Protein AF-A0A7R9KXP5-F1 (afdb_monomer)

Sequence (327 aa):
ILTTNDDKSAVRVQIYYSPLSTNAINLLRAHRDGQAGGIYAMVNAAATAPTTVKYTLDVDFIPWGTATRTVVQNKFAYQCQNNDAECKGTRLHACIARGRISQYTTFNKYTMVMCTTAGTDWATNPLANLETCATSTNQIEGDGPLLTTCAADASVDGNGYLDETMGATIALNHDMTEPVIVINGMVNTAAVANLKNQVCLAIDAANRPATECAGIVDPTPVKSKVSVQVYYTPLAQKSIDFIALNAEGNARGVYGLIKNQLADNAQVKYDINFEYIPWGRATKTRTTDDKVQYTCVEGDTDCKATRLHAINNSVVYFQDILAGTNI

Foldseek 3Di:
DPPPLVQAAEKEKEKEFQLPPPLQLCLLQCQPPPNLQHCLVVQVCCVPPVPLFRYHYAYAYLHAQPWDWDADPNDIDIGDDQDVLSLLLSLLLLCLRVNPPVPDDSSLSSQQNSQLSPDPCSVPHSLPCNQVSCVVSVHDDPVSVVSNQRSDPPHPNSVVSNVVSVLVVVLLVDDRPPTFMDIQRHTDPVCSVGVQLVSQLSGDPVSRDCVSNPPNDNDPPDQAAAEDEAEDQQPDVVRCQQPDQPPVNQDGHPVNVCVVVVVVCPPHDHFYWYFYQNPPPWDWDQDPVRDIDIDDPVPDVSVVVNVVVSVVGHTDGPVVVVVVDDD

Solvent-accessible surface area (backbone atoms only — not comparable to full-atom values): 18487 Å² total; per-residue (Å²): 137,81,81,72,75,80,78,42,44,72,39,40,38,37,43,35,18,32,71,70,38,67,58,29,42,49,49,46,51,53,24,61,74,74,41,97,62,22,49,49,63,52,37,49,46,38,69,75,38,58,89,82,39,38,39,42,68,47,69,44,65,31,31,42,56,81,48,44,80,45,78,56,94,92,37,84,43,78,49,45,88,84,43,71,27,41,46,36,34,23,17,35,44,13,33,55,59,64,38,84,59,82,82,58,46,63,56,50,35,50,51,45,52,43,46,31,67,65,37,93,49,28,83,70,40,37,65,76,42,36,53,63,32,32,61,73,67,78,50,58,94,71,48,36,64,53,48,52,52,28,25,35,92,85,20,66,65,11,52,52,34,32,52,51,26,41,51,54,54,59,57,63,72,61,86,83,64,60,43,44,36,25,50,54,89,35,82,34,76,67,31,66,81,40,43,33,61,49,52,44,69,65,31,50,80,94,42,43,54,64,79,85,46,56,91,68,72,77,66,76,85,64,60,62,65,45,62,46,79,44,72,28,38,75,75,40,65,69,41,40,57,38,68,41,65,43,99,82,72,53,54,40,42,60,66,24,54,48,55,55,60,46,68,75,35,88,86,55,67,63,49,57,41,51,46,71,40,54,61,40,83,54,45,82,46,71,46,98,83,72,45,80,44,77,48,39,82,76,39,70,66,35,45,52,46,24,54,53,46,62,74,63,54,64,81,57,55,63,72,57,58,76,71,68,62,86,128

Structure (mmCIF, N/CA/C/O backbone):
data_AF-A0A7R9KXP5-F1
#
_entry.id   AF-A0A7R9KXP5-F1
#
loop_
_atom_site.group_PDB
_atom_site.id
_atom_site.type_symbol
_atom_site.label_atom_id
_atom_site.label_alt_id
_atom_site.label_comp_id
_atom_site.label_asym_id
_atom_site.label_entity_id
_atom_site.label_seq_id
_atom_site.pdbx_PDB_ins_code
_atom_site.Cartn_x
_atom_site.Cartn_y
_atom_site.Cartn_z
_atom_site.occupancy
_atom_site.B_iso_or_equiv
_atom_site.auth_seq_id
_atom_site.auth_comp_id
_atom_site.auth_asym_id
_atom_site.auth_atom_id
_atom_site.pdbx_PDB_model_num
ATOM 1 N N . ILE A 1 1 ? 9.463 -0.533 31.542 1.00 33.69 1 ILE A N 1
ATOM 2 C CA . ILE A 1 1 ? 8.128 0.103 31.604 1.00 33.69 1 ILE A CA 1
ATOM 3 C C . ILE A 1 1 ? 7.775 0.470 30.169 1.00 33.69 1 ILE A C 1
ATOM 5 O O . ILE A 1 1 ? 8.219 1.498 29.684 1.00 33.69 1 ILE A O 1
ATOM 9 N N . LEU A 1 2 ? 7.140 -0.457 29.449 1.00 24.81 2 LEU A N 1
ATOM 10 C CA . LEU A 1 2 ? 6.558 -0.188 28.136 1.00 24.81 2 LEU A CA 1
ATOM 11 C C . LEU A 1 2 ? 5.158 0.341 28.430 1.00 24.81 2 LEU A C 1
ATOM 13 O O . LEU A 1 2 ? 4.306 -0.419 28.874 1.00 24.81 2 LEU A O 1
ATOM 17 N N . THR A 1 3 ? 4.949 1.646 28.296 1.00 25.97 3 THR A N 1
ATOM 18 C CA . THR A 1 3 ? 3.599 2.205 28.270 1.00 25.97 3 THR A CA 1
ATOM 19 C C . THR A 1 3 ? 3.006 1.808 26.929 1.00 25.97 3 THR A C 1
ATOM 21 O O . THR A 1 3 ? 3.341 2.396 25.898 1.00 25.97 3 THR A O 1
ATOM 24 N N . THR A 1 4 ? 2.216 0.744 26.916 1.00 36.22 4 THR A N 1
ATOM 25 C CA . THR A 1 4 ? 1.399 0.414 25.763 1.00 36.22 4 THR A CA 1
ATOM 26 C C . THR A 1 4 ? 0.410 1.561 25.574 1.00 36.22 4 THR A C 1
ATOM 28 O O . THR A 1 4 ? -0.366 1.893 26.465 1.00 36.22 4 THR A O 1
ATOM 31 N N . ASN A 1 5 ? 0.463 2.231 24.425 1.00 38.69 5 ASN A N 1
ATOM 32 C CA . ASN A 1 5 ? -0.647 3.068 23.972 1.00 38.69 5 ASN A CA 1
ATOM 33 C C . ASN A 1 5 ? -1.786 2.132 23.510 1.00 38.69 5 ASN A C 1
ATOM 35 O O . ASN A 1 5 ? -2.163 2.163 22.342 1.00 38.69 5 ASN A O 1
ATOM 39 N N . ASP A 1 6 ? -2.271 1.266 24.408 1.00 50.03 6 ASP A N 1
ATOM 40 C CA . ASP A 1 6 ? -3.274 0.215 24.149 1.00 50.03 6 ASP A CA 1
ATOM 41 C C . ASP A 1 6 ? -4.675 0.780 23.853 1.00 50.03 6 ASP A C 1
ATOM 43 O O . ASP A 1 6 ? -5.565 0.040 23.449 1.00 50.03 6 ASP A O 1
ATOM 47 N N . ASP A 1 7 ? -4.877 2.093 23.987 1.00 55.06 7 ASP A N 1
ATOM 48 C CA . ASP A 1 7 ? -6.187 2.727 23.795 1.00 55.06 7 ASP A CA 1
ATOM 49 C C . ASP A 1 7 ? -6.467 3.172 22.349 1.00 55.06 7 ASP A C 1
ATOM 51 O O . ASP A 1 7 ? -7.547 3.701 22.067 1.00 55.06 7 ASP A O 1
ATOM 55 N N . LYS A 1 8 ? -5.510 3.014 21.420 1.00 57.88 8 LYS A N 1
ATOM 56 C CA . LYS A 1 8 ? -5.708 3.438 20.028 1.00 57.88 8 LYS A CA 1
ATOM 57 C C . LYS A 1 8 ? -6.249 2.310 19.166 1.00 57.88 8 LYS A C 1
ATOM 59 O O . LYS A 1 8 ? -5.559 1.320 18.938 1.00 57.88 8 LYS A O 1
ATOM 64 N N . SER A 1 9 ? -7.427 2.517 18.580 1.00 68.94 9 SER A N 1
ATOM 65 C CA . SER A 1 9 ? -7.925 1.636 17.520 1.00 68.94 9 SER A CA 1
ATOM 66 C C . SER A 1 9 ? -7.002 1.764 16.306 1.00 68.94 9 SER A C 1
ATOM 68 O O . SER A 1 9 ? -6.948 2.819 15.668 1.00 68.94 9 SER A O 1
ATOM 70 N N . ALA A 1 10 ? -6.242 0.714 16.006 1.00 82.12 10 ALA A N 1
ATOM 71 C CA . ALA A 1 10 ? -5.385 0.673 14.831 1.00 82.12 10 ALA A CA 1
ATOM 72 C C . ALA A 1 10 ? -6.189 0.180 13.626 1.00 82.12 10 ALA A C 1
ATOM 74 O O . ALA A 1 10 ? -6.652 -0.959 13.610 1.00 82.12 10 ALA A O 1
ATOM 75 N N . VAL A 1 11 ? -6.344 1.032 12.614 1.00 89.19 11 VAL A N 1
ATOM 76 C CA . VAL A 1 11 ? -6.914 0.642 11.323 1.00 89.19 11 VAL A CA 1
ATOM 77 C C . VAL A 1 11 ? -5.782 0.470 10.327 1.00 89.19 11 VAL A C 1
ATOM 79 O O . VAL A 1 11 ? -5.038 1.411 10.048 1.00 89.19 11 VAL A O 1
ATOM 82 N N . ARG A 1 12 ? -5.664 -0.737 9.777 1.00 90.56 12 ARG A N 1
ATOM 83 C CA . ARG A 1 12 ? -4.708 -1.051 8.717 1.00 90.56 12 ARG A CA 1
ATOM 84 C C . ARG A 1 12 ? -5.427 -1.071 7.379 1.00 90.56 12 ARG A C 1
ATOM 86 O O . ARG A 1 12 ? -6.393 -1.809 7.211 1.00 90.56 12 ARG A O 1
ATOM 93 N N . VAL A 1 13 ? -4.940 -0.287 6.430 1.00 92.38 13 VAL A N 1
ATOM 94 C CA . VAL A 1 13 ? -5.449 -0.208 5.061 1.00 92.38 13 VAL A CA 1
ATOM 95 C C . VAL A 1 13 ? -4.340 -0.649 4.125 1.00 92.38 13 VAL A C 1
ATOM 97 O O . VAL A 1 13 ? -3.274 -0.047 4.123 1.00 92.38 13 VAL A O 1
ATOM 100 N N . GLN A 1 14 ? -4.577 -1.672 3.314 1.00 93.94 14 GLN A N 1
ATOM 101 C CA . GLN A 1 14 ? -3.657 -2.078 2.256 1.00 93.94 14 GLN A CA 1
ATOM 102 C C . GLN A 1 14 ? -4.321 -1.823 0.906 1.00 93.94 14 GLN A C 1
ATOM 104 O O . GLN A 1 14 ? -5.482 -2.178 0.698 1.00 93.94 14 GLN A O 1
ATOM 109 N N . ILE A 1 15 ? -3.593 -1.180 0.001 1.00 94.62 15 ILE A N 1
ATOM 110 C CA . ILE A 1 15 ? -4.078 -0.799 -1.324 1.00 94.62 15 ILE A CA 1
ATOM 111 C C . ILE A 1 15 ? -3.253 -1.573 -2.342 1.00 94.62 15 ILE A C 1
ATOM 113 O O . ILE A 1 15 ? -2.069 -1.289 -2.517 1.00 94.62 15 ILE A O 1
ATOM 117 N N . TYR A 1 16 ? -3.876 -2.540 -3.005 1.00 95.38 16 TYR A N 1
ATOM 118 C CA . TYR A 1 16 ? -3.279 -3.338 -4.070 1.00 95.38 16 TYR A CA 1
ATOM 119 C C . TYR A 1 16 ? -3.676 -2.747 -5.419 1.00 95.38 16 TYR A C 1
ATOM 121 O O . TYR A 1 16 ? -4.865 -2.592 -5.705 1.00 95.38 16 TYR A O 1
ATOM 129 N N . TYR A 1 17 ? -2.697 -2.377 -6.241 1.00 94.69 17 TYR A N 1
ATOM 130 C CA . TYR A 1 17 ? -2.961 -1.643 -7.478 1.00 94.69 17 TYR A CA 1
ATOM 131 C C . TYR A 1 17 ? -1.819 -1.755 -8.487 1.00 94.69 17 TYR A C 1
ATOM 133 O O . TYR A 1 17 ? -0.662 -1.952 -8.111 1.00 94.69 17 TYR A O 1
ATOM 141 N N . SER A 1 18 ? -2.139 -1.556 -9.766 1.00 91.94 18 SER A N 1
ATOM 142 C CA . SER A 1 18 ? -1.197 -1.061 -10.761 1.00 91.94 18 SER A CA 1
ATOM 143 C C . SER A 1 18 ? -1.206 0.469 -10.756 1.00 91.94 18 SER A C 1
ATOM 145 O O . SER A 1 18 ? -2.277 1.090 -10.786 1.00 91.94 18 SER A O 1
ATOM 147 N N . PRO A 1 19 ? -0.037 1.116 -10.794 1.00 88.94 19 PRO A N 1
ATOM 148 C CA . PRO A 1 19 ? 0.032 2.565 -10.827 1.00 88.94 19 PRO A CA 1
ATOM 149 C C . PRO A 1 19 ? -0.509 3.230 -12.100 1.00 88.94 19 PRO A C 1
ATOM 151 O O . PRO A 1 19 ? -0.737 4.438 -12.066 1.00 88.94 19 PRO A O 1
ATOM 15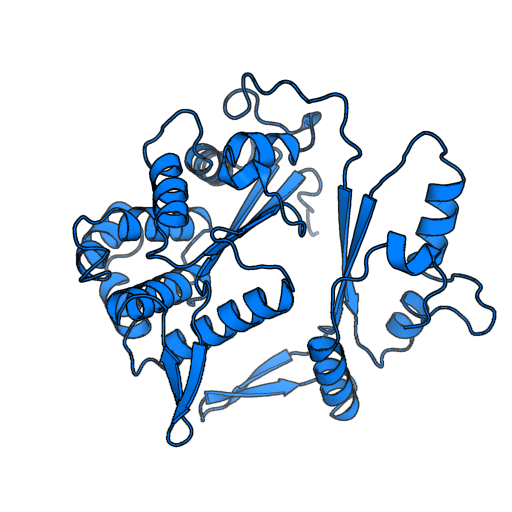4 N N . LEU A 1 20 ? -0.714 2.496 -13.205 1.00 89.56 20 LEU A N 1
ATOM 155 C CA . LEU A 1 20 ? -1.375 3.022 -14.416 1.00 89.56 20 LEU A CA 1
ATOM 156 C C . LEU A 1 20 ? -2.840 2.595 -14.561 1.00 89.56 20 LEU A C 1
ATOM 158 O O . LEU A 1 20 ? -3.507 3.026 -15.502 1.00 89.56 20 LEU A O 1
ATOM 162 N N . SER A 1 21 ? -3.378 1.810 -13.624 1.00 89.56 21 SER A N 1
ATOM 163 C CA . SER A 1 21 ? -4.808 1.502 -13.613 1.00 89.56 21 SER A CA 1
ATOM 164 C C . SER A 1 21 ? -5.618 2.787 -13.448 1.00 89.56 21 SER A C 1
ATOM 166 O O . SER A 1 21 ? -5.436 3.538 -12.488 1.00 89.56 21 SER A O 1
ATOM 168 N N . THR A 1 22 ? -6.546 3.043 -14.375 1.00 89.25 22 THR A N 1
ATOM 169 C CA . THR A 1 22 ? -7.408 4.233 -14.334 1.00 89.25 22 THR A CA 1
ATOM 170 C C . THR A 1 22 ? -8.189 4.313 -13.023 1.00 89.25 22 THR A C 1
ATOM 172 O O . THR A 1 22 ? -8.264 5.380 -12.417 1.00 89.25 22 THR A O 1
ATOM 175 N N . ASN A 1 23 ? -8.713 3.184 -12.540 1.00 89.31 23 ASN A N 1
ATOM 176 C CA . ASN A 1 23 ? -9.450 3.130 -11.279 1.00 89.31 23 ASN A CA 1
ATOM 177 C C . ASN A 1 23 ? -8.542 3.433 -10.083 1.00 89.31 23 ASN A C 1
ATOM 179 O O . ASN A 1 23 ? -8.935 4.189 -9.196 1.00 89.31 23 ASN A O 1
ATOM 183 N N . ALA A 1 24 ? -7.319 2.893 -10.075 1.00 89.25 24 ALA A N 1
ATOM 184 C CA . ALA A 1 24 ? -6.359 3.162 -9.012 1.00 89.25 24 ALA A CA 1
ATOM 185 C C . ALA A 1 24 ? -5.939 4.635 -9.005 1.00 89.25 24 ALA A C 1
ATOM 187 O O . ALA A 1 24 ? -5.994 5.282 -7.966 1.00 89.25 24 ALA A O 1
ATOM 188 N N . ILE A 1 25 ? -5.604 5.202 -10.166 1.00 86.88 25 ILE A N 1
ATOM 189 C CA . ILE A 1 25 ? -5.268 6.624 -10.300 1.00 86.88 25 ILE A CA 1
ATOM 190 C C . ILE A 1 25 ? -6.422 7.502 -9.809 1.00 86.88 25 ILE A C 1
ATOM 192 O O . ILE A 1 25 ? -6.186 8.449 -9.061 1.00 86.88 25 ILE A O 1
ATOM 196 N N . ASN A 1 26 ? -7.660 7.194 -10.202 1.00 85.94 26 ASN A N 1
ATOM 197 C CA . ASN A 1 26 ? -8.830 7.956 -9.774 1.00 85.94 26 ASN A CA 1
ATOM 198 C C . ASN A 1 26 ? -9.019 7.893 -8.255 1.00 85.94 26 ASN A C 1
ATOM 200 O O . ASN A 1 26 ? -9.254 8.934 -7.644 1.00 85.94 26 ASN A O 1
ATOM 204 N N . LEU A 1 27 ? -8.847 6.717 -7.641 1.00 86.75 27 LEU A N 1
ATOM 205 C CA . LEU A 1 27 ? -8.880 6.557 -6.186 1.00 86.75 27 LEU A CA 1
ATOM 206 C C . LEU A 1 27 ? -7.797 7.418 -5.511 1.00 86.75 27 LEU A C 1
ATOM 208 O O . LEU A 1 27 ? -8.101 8.239 -4.648 1.00 86.75 27 LEU A O 1
ATOM 212 N N . LEU A 1 28 ? -6.537 7.276 -5.931 1.00 85.19 28 LEU A N 1
ATOM 213 C CA . LEU A 1 28 ? -5.399 7.994 -5.346 1.00 85.19 28 LEU A CA 1
ATOM 214 C C . LEU A 1 28 ? -5.562 9.522 -5.501 1.00 85.19 28 LEU A C 1
ATOM 216 O O . LEU A 1 28 ? -5.410 10.271 -4.535 1.00 85.19 28 LEU A O 1
ATOM 220 N N . ARG A 1 29 ? -5.973 9.999 -6.684 1.00 82.19 29 ARG A N 1
ATOM 221 C CA . ARG A 1 29 ? -6.207 11.431 -6.953 1.00 82.19 29 ARG A CA 1
ATOM 222 C C . ARG A 1 29 ? -7.384 11.995 -6.166 1.00 82.19 29 ARG A C 1
ATOM 224 O O . ARG A 1 29 ? -7.237 13.054 -5.559 1.00 82.19 29 ARG A O 1
ATOM 231 N N . ALA A 1 30 ? -8.510 11.279 -6.106 1.00 76.94 30 ALA A N 1
ATOM 232 C CA . ALA A 1 30 ? -9.672 11.690 -5.316 1.00 76.94 30 ALA A CA 1
ATOM 233 C C . ALA A 1 30 ? -9.322 11.878 -3.832 1.00 76.94 30 ALA A C 1
ATOM 235 O O . ALA A 1 30 ? -9.930 12.699 -3.146 1.00 76.94 30 ALA A O 1
ATOM 236 N N . HIS A 1 31 ? -8.311 11.158 -3.336 1.00 73.56 31 HIS A N 1
ATOM 237 C CA . HIS A 1 31 ? -7.850 11.299 -1.964 1.00 73.56 31 HIS A CA 1
ATOM 238 C C . HIS A 1 31 ? -6.793 12.384 -1.735 1.00 73.56 31 HIS A C 1
ATOM 240 O O . HIS A 1 31 ? -6.612 12.772 -0.583 1.00 73.56 31 HIS A O 1
ATOM 246 N N . ARG A 1 32 ? -6.119 12.888 -2.775 1.00 71.38 32 ARG A N 1
ATOM 247 C CA . ARG A 1 32 ? -5.098 13.941 -2.659 1.00 71.38 32 ARG A CA 1
ATOM 248 C C . ARG A 1 32 ? -5.703 15.333 -2.472 1.00 71.38 32 ARG A C 1
ATOM 250 O O . ARG A 1 32 ? -5.235 16.092 -1.631 1.00 71.38 32 ARG A O 1
ATOM 257 N N . ASP A 1 33 ? -6.735 15.675 -3.240 1.00 56.22 33 ASP A N 1
ATOM 258 C CA . ASP A 1 33 ? -7.131 17.075 -3.485 1.00 56.22 33 ASP A CA 1
ATOM 259 C C . ASP A 1 33 ? -7.927 17.742 -2.344 1.00 56.22 33 ASP A C 1
ATOM 261 O O . ASP A 1 33 ? -8.697 18.670 -2.578 1.00 56.22 33 ASP A O 1
ATOM 265 N N . GLY A 1 34 ? -7.807 17.261 -1.102 1.00 52.66 34 GLY A N 1
ATOM 266 C CA . GLY A 1 34 ? -8.573 17.796 0.032 1.00 52.66 34 GLY A CA 1
ATOM 267 C C . GLY A 1 34 ? -10.095 17.691 -0.147 1.00 52.66 34 GLY A C 1
ATOM 268 O O . GLY A 1 34 ? -10.850 18.246 0.649 1.00 52.66 34 GLY A O 1
ATOM 269 N N . GLN A 1 35 ? -10.551 16.970 -1.177 1.00 54.91 35 GLN A N 1
ATOM 270 C CA . GLN A 1 35 ? -11.950 16.654 -1.410 1.00 54.91 35 GLN A CA 1
ATOM 271 C C . GLN A 1 35 ? -12.479 15.954 -0.155 1.00 54.91 35 GLN A C 1
ATOM 273 O O . GLN A 1 35 ? -11.830 15.053 0.391 1.00 54.91 35 GLN A O 1
ATOM 278 N N . ALA A 1 36 ? -13.639 16.400 0.330 1.00 46.50 36 ALA A N 1
ATOM 279 C CA . ALA A 1 36 ? -14.312 15.868 1.509 1.00 46.50 36 ALA A CA 1
ATOM 280 C C . ALA A 1 36 ? -14.667 14.383 1.283 1.00 46.50 36 ALA A C 1
ATOM 282 O O . ALA A 1 36 ? -15.754 14.045 0.838 1.00 46.50 36 ALA A O 1
ATOM 283 N N . GLY A 1 37 ? -13.707 13.489 1.527 1.00 52.78 37 GLY A N 1
ATOM 284 C CA . GLY A 1 37 ? -13.735 12.112 1.011 1.00 52.78 37 GLY A CA 1
ATOM 285 C C . GLY A 1 37 ? -12.358 11.434 0.960 1.00 52.78 37 GLY A C 1
ATOM 286 O O . GLY A 1 37 ? -12.275 10.212 0.882 1.00 52.78 37 GLY A O 1
ATOM 287 N N . GLY A 1 38 ? -11.270 12.208 1.043 1.00 68.12 38 GLY A N 1
ATOM 288 C CA . GLY A 1 38 ? -9.892 11.723 1.137 1.00 68.12 38 GLY A CA 1
ATOM 289 C C . GLY A 1 38 ? -9.533 11.029 2.451 1.00 68.12 38 GLY A C 1
ATOM 290 O O . GLY A 1 38 ? -9.813 11.586 3.510 1.00 68.12 38 GLY A O 1
ATOM 291 N N . ILE A 1 39 ? -8.816 9.893 2.413 1.00 76.50 39 ILE A N 1
ATOM 292 C CA . ILE A 1 39 ? -8.115 9.409 3.622 1.00 76.50 39 ILE A CA 1
ATOM 293 C C . ILE A 1 39 ? -6.857 10.223 3.937 1.00 76.50 39 ILE A C 1
ATOM 295 O O . ILE A 1 39 ? -6.380 10.161 5.062 1.00 76.50 39 ILE A O 1
ATOM 299 N N . TYR A 1 40 ? -6.356 11.048 3.005 1.00 81.56 40 TYR A N 1
ATOM 300 C CA . TYR A 1 40 ? -5.205 11.929 3.243 1.00 81.56 40 TYR A CA 1
ATOM 301 C C . TYR A 1 40 ? -5.392 12.817 4.476 1.00 81.56 40 TYR A C 1
ATOM 303 O O . TYR A 1 40 ? -4.495 12.911 5.307 1.00 81.56 40 TYR A O 1
ATOM 311 N N . ALA A 1 41 ? -6.577 13.417 4.637 1.00 75.69 41 ALA A N 1
ATOM 312 C CA . ALA A 1 41 ? -6.892 14.231 5.808 1.00 75.69 41 ALA A CA 1
ATOM 313 C C . ALA A 1 41 ? -6.820 13.412 7.108 1.00 75.69 41 ALA A C 1
ATOM 315 O O . ALA A 1 41 ? -6.304 13.904 8.105 1.00 75.69 41 ALA A O 1
ATOM 316 N N . MET A 1 42 ? -7.256 12.147 7.079 1.00 78.31 42 MET A N 1
ATOM 317 C CA . MET A 1 42 ? -7.179 11.237 8.228 1.00 78.31 42 MET A CA 1
ATOM 318 C C . MET A 1 42 ? -5.735 10.828 8.532 1.00 78.31 42 MET A C 1
ATOM 320 O O . MET A 1 42 ? -5.328 10.847 9.689 1.00 78.31 42 MET A O 1
ATOM 324 N N . VAL A 1 43 ? -4.939 10.506 7.506 1.00 83.00 43 VAL A N 1
ATOM 325 C CA . VAL A 1 43 ? -3.509 10.192 7.664 1.00 83.00 43 VAL A CA 1
ATOM 326 C C . VAL A 1 43 ? -2.767 11.406 8.236 1.00 83.00 43 VAL A C 1
ATOM 328 O O . VAL A 1 43 ? -1.991 11.262 9.178 1.00 83.00 43 VAL A O 1
ATOM 331 N N . ASN A 1 44 ? -3.048 12.610 7.730 1.00 81.25 44 ASN A N 1
ATOM 332 C CA . ASN A 1 44 ? -2.459 13.852 8.228 1.00 81.25 44 ASN A CA 1
ATOM 333 C C . ASN A 1 44 ? -2.877 14.153 9.677 1.00 81.25 44 ASN A C 1
ATOM 335 O O . ASN A 1 44 ? -2.033 14.497 10.502 1.00 81.25 44 ASN A O 1
ATOM 339 N N . ALA A 1 45 ? -4.161 13.999 10.014 1.00 76.62 45 ALA A N 1
ATOM 340 C CA . ALA A 1 45 ? -4.663 14.203 11.372 1.00 76.62 45 ALA A CA 1
ATOM 341 C C . ALA A 1 45 ? -4.027 13.211 12.360 1.00 76.62 45 ALA A C 1
ATOM 343 O O . ALA A 1 45 ? -3.545 13.614 13.420 1.00 76.62 45 ALA A O 1
ATOM 344 N N . ALA A 1 46 ? -3.938 11.931 11.981 1.00 78.69 46 ALA A N 1
ATOM 345 C CA . ALA A 1 46 ? -3.281 10.900 12.781 1.00 78.69 46 ALA A CA 1
ATOM 346 C C . ALA A 1 46 ? -1.779 11.179 12.982 1.00 78.69 46 ALA A C 1
ATOM 348 O O . ALA A 1 46 ? -1.243 10.887 14.052 1.00 78.69 46 ALA A O 1
ATOM 349 N N . ALA A 1 47 ? -1.110 11.767 11.984 1.00 79.12 47 ALA A N 1
ATOM 350 C CA . ALA A 1 47 ? 0.304 12.126 12.059 1.00 79.12 47 ALA A CA 1
ATOM 351 C C . ALA A 1 47 ? 0.574 13.403 12.879 1.00 79.12 47 ALA A C 1
ATOM 353 O O . ALA A 1 47 ? 1.560 13.460 13.611 1.00 79.12 47 ALA A O 1
ATOM 354 N N . THR A 1 48 ? -0.281 14.424 12.773 1.00 78.50 48 THR A N 1
ATOM 355 C CA . THR A 1 48 ? -0.030 15.762 13.345 1.00 78.50 48 THR A CA 1
ATOM 356 C C . THR A 1 48 ? -0.608 15.959 14.746 1.00 78.50 48 THR A C 1
ATOM 358 O O . THR A 1 48 ? -0.101 16.795 15.494 1.00 78.50 48 THR A O 1
ATOM 361 N N . ALA A 1 49 ? -1.616 15.177 15.145 1.00 71.94 49 ALA A N 1
ATOM 362 C CA . ALA A 1 49 ? -2.267 15.292 16.451 1.00 71.94 49 ALA A CA 1
ATOM 363 C C . ALA A 1 49 ? -2.365 13.946 17.213 1.00 71.94 49 ALA A C 1
ATOM 365 O O . ALA A 1 49 ? -3.437 13.561 17.684 1.00 71.94 49 ALA A O 1
ATOM 366 N N . PRO A 1 50 ? -1.256 13.201 17.393 1.00 63.84 50 PRO A N 1
ATOM 367 C CA . PRO A 1 50 ? -1.299 11.832 17.905 1.00 63.84 50 PRO A CA 1
ATOM 368 C C . PRO A 1 50 ? -1.774 11.715 19.362 1.00 63.84 50 PRO A C 1
ATOM 370 O O . PRO A 1 50 ? -2.118 10.618 19.784 1.00 63.84 50 PRO A O 1
ATOM 373 N N . THR A 1 51 ? -1.780 12.781 20.160 1.00 68.69 51 THR A N 1
ATOM 374 C CA . THR A 1 51 ? -2.229 12.732 21.565 1.00 68.69 51 THR A CA 1
ATOM 375 C C . THR A 1 51 ? -3.730 12.962 21.731 1.00 68.69 51 THR A C 1
ATOM 377 O O . THR A 1 51 ? -4.304 12.525 22.724 1.00 68.69 51 THR A O 1
ATOM 380 N N . THR A 1 52 ? -4.379 13.621 20.770 1.00 66.94 52 THR A N 1
ATOM 381 C CA . THR A 1 52 ? -5.831 13.862 20.770 1.00 66.94 52 THR A CA 1
ATOM 382 C C . THR A 1 52 ? -6.573 12.846 19.909 1.00 66.94 52 THR A C 1
ATOM 384 O O . THR A 1 52 ? -7.747 12.564 20.147 1.00 66.94 52 THR A O 1
ATOM 387 N N . VAL A 1 53 ? -5.876 12.257 18.937 1.00 65.25 53 VAL A N 1
ATOM 388 C CA . VAL A 1 53 ? -6.405 11.231 18.050 1.00 65.25 53 VAL A CA 1
ATOM 389 C C . VAL A 1 53 ? -6.256 9.844 18.684 1.00 65.25 53 VAL A C 1
ATOM 391 O O . VAL A 1 53 ? -5.150 9.327 18.862 1.00 65.25 53 VAL A O 1
ATOM 394 N N . LYS A 1 54 ? -7.398 9.220 18.997 1.00 78.00 54 LYS A N 1
ATOM 395 C CA . LYS A 1 54 ? -7.492 7.879 19.601 1.00 78.00 54 LYS A CA 1
ATOM 396 C C . LYS A 1 54 ? -7.496 6.733 18.582 1.00 78.00 54 LYS A C 1
ATOM 398 O O . LYS A 1 54 ? -7.909 5.623 18.893 1.00 78.00 54 LYS A O 1
ATOM 403 N N . TYR A 1 55 ? -7.045 6.989 17.360 1.00 80.44 55 TYR A N 1
ATOM 404 C CA . TYR A 1 55 ? -6.841 5.953 16.353 1.00 80.44 55 TYR A CA 1
ATOM 405 C C . TYR A 1 55 ? -5.439 6.065 15.759 1.00 80.44 55 TYR A C 1
ATOM 407 O O . TYR A 1 55 ? -4.789 7.112 15.821 1.00 80.44 55 TYR A O 1
ATOM 415 N N . THR A 1 56 ? -4.956 4.972 15.187 1.00 81.56 56 THR A N 1
ATOM 416 C CA . THR A 1 56 ? -3.832 5.000 14.252 1.00 81.56 56 THR A CA 1
ATOM 417 C C . THR A 1 56 ? -4.328 4.514 12.904 1.00 81.56 56 THR A C 1
ATOM 419 O O . THR A 1 56 ? -5.188 3.640 12.821 1.00 81.56 56 THR A O 1
ATOM 422 N N . LEU A 1 57 ? -3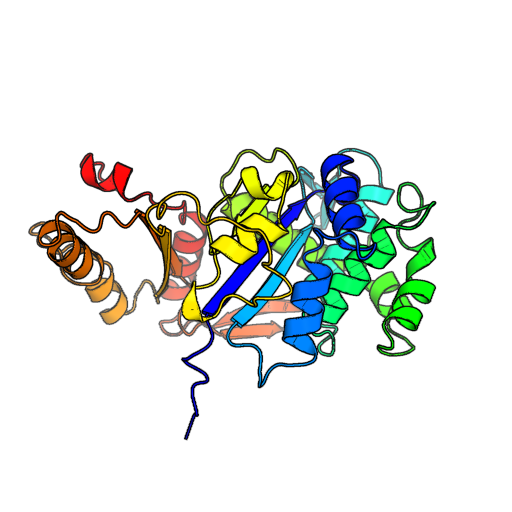.821 5.127 11.841 1.00 86.19 57 LEU A N 1
ATOM 423 C CA . LEU A 1 57 ? -4.119 4.723 10.478 1.00 86.19 57 LEU A CA 1
ATOM 424 C C . LEU A 1 57 ? -2.805 4.325 9.819 1.00 86.19 57 LEU A C 1
ATOM 426 O O . LEU A 1 57 ? -1.943 5.174 9.589 1.00 86.19 57 LEU A O 1
ATOM 430 N N . ASP A 1 58 ? -2.657 3.034 9.555 1.00 87.62 58 ASP A N 1
ATOM 431 C CA . ASP A 1 58 ? -1.521 2.485 8.829 1.00 87.62 58 ASP A CA 1
ATOM 432 C C . ASP A 1 58 ? -1.946 2.201 7.390 1.00 87.62 58 ASP A C 1
ATOM 434 O O . ASP A 1 58 ? -2.824 1.371 7.155 1.00 87.62 58 ASP A O 1
ATOM 438 N N . VAL A 1 59 ? -1.365 2.926 6.434 1.00 89.44 59 VAL A N 1
ATOM 439 C CA . VAL A 1 59 ? -1.668 2.770 5.009 1.00 89.44 59 VAL A CA 1
ATOM 440 C C . VAL A 1 59 ? -0.475 2.137 4.319 1.00 89.44 59 VAL A C 1
ATOM 442 O O . VAL A 1 59 ? 0.613 2.711 4.273 1.00 89.44 59 VAL A O 1
ATOM 445 N N . ASP A 1 60 ? -0.714 0.970 3.743 1.00 91.56 60 ASP A N 1
ATOM 446 C CA . ASP A 1 60 ? 0.275 0.169 3.055 1.00 91.56 60 ASP A CA 1
ATOM 447 C C . ASP A 1 60 ? -0.040 0.101 1.557 1.00 91.56 60 ASP A C 1
ATOM 449 O O . ASP A 1 60 ? -1.127 -0.304 1.141 1.00 91.56 60 ASP A O 1
ATOM 453 N N . PHE A 1 61 ? 0.917 0.500 0.727 1.00 93.62 61 PHE A N 1
ATOM 454 C CA . PHE A 1 61 ? 0.783 0.448 -0.724 1.00 93.62 61 PHE A CA 1
ATOM 455 C C . PHE A 1 61 ? 1.433 -0.827 -1.246 1.00 93.62 61 PHE A C 1
ATOM 457 O O . PHE A 1 61 ? 2.624 -1.053 -1.027 1.00 93.62 61 PHE A O 1
ATOM 464 N N . ILE A 1 62 ? 0.662 -1.622 -1.986 1.00 95.00 62 ILE A N 1
ATOM 465 C CA . ILE A 1 62 ? 1.105 -2.854 -2.640 1.00 95.00 62 ILE A CA 1
ATOM 466 C C . ILE A 1 62 ? 1.049 -2.658 -4.167 1.00 95.00 62 ILE A C 1
ATOM 468 O O . ILE A 1 62 ? 0.115 -3.121 -4.827 1.00 95.00 62 ILE A O 1
ATOM 472 N N . PRO A 1 63 ? 2.015 -1.920 -4.747 1.00 94.19 63 PRO A N 1
ATOM 473 C CA . PRO A 1 63 ? 2.100 -1.732 -6.186 1.00 94.19 63 PRO A CA 1
ATOM 474 C C . PRO A 1 63 ? 2.606 -3.021 -6.836 1.00 94.19 63 PRO A C 1
ATOM 476 O O . PRO A 1 63 ? 3.741 -3.451 -6.619 1.00 94.19 63 PRO A O 1
ATOM 479 N N . TRP A 1 64 ? 1.747 -3.649 -7.622 1.00 91.62 64 TRP A N 1
ATOM 480 C CA . TRP A 1 64 ? 2.078 -4.815 -8.443 1.00 91.62 64 TRP A CA 1
ATOM 481 C C . TRP A 1 64 ? 1.030 -4.963 -9.536 1.00 91.62 64 TRP A C 1
ATOM 483 O O . TRP A 1 64 ? 1.346 -5.045 -10.722 1.00 91.62 64 TRP A O 1
ATOM 493 N N . GLY A 1 65 ? -0.231 -4.950 -9.104 1.00 83.69 65 GLY A N 1
ATOM 494 C CA . GLY A 1 65 ? -1.372 -5.139 -9.970 1.00 83.69 65 GLY A CA 1
ATOM 495 C C . GLY A 1 65 ? -1.421 -6.553 -10.539 1.00 83.69 65 GLY A C 1
ATOM 496 O O . GLY A 1 65 ? -1.450 -7.532 -9.795 1.00 83.69 65 GLY A O 1
ATOM 497 N N . THR A 1 66 ? -1.400 -6.662 -11.860 1.00 82.94 66 THR A N 1
ATOM 498 C CA . THR A 1 66 ? -1.426 -7.935 -12.594 1.00 82.94 66 THR A CA 1
ATOM 499 C C . THR A 1 66 ? -0.147 -8.167 -13.400 1.00 82.94 66 THR A C 1
ATOM 501 O O . THR A 1 66 ? -0.149 -8.945 -14.352 1.00 82.94 66 THR A O 1
ATOM 504 N N . ALA A 1 67 ? 0.960 -7.501 -13.048 1.00 84.81 67 ALA A N 1
ATOM 505 C CA . ALA A 1 67 ? 2.247 -7.724 -13.699 1.00 84.81 67 ALA A CA 1
ATOM 506 C C . ALA A 1 67 ? 2.653 -9.210 -13.664 1.00 84.81 67 ALA A C 1
ATOM 508 O O . ALA A 1 67 ? 2.292 -9.969 -12.761 1.00 84.81 67 ALA A O 1
ATOM 509 N N . THR A 1 68 ? 3.419 -9.632 -14.665 1.00 84.75 68 THR A N 1
ATOM 510 C CA . THR A 1 68 ? 3.957 -10.990 -14.757 1.00 84.75 68 THR A CA 1
ATOM 511 C C . THR A 1 68 ? 5.461 -10.973 -14.531 1.00 84.75 68 THR A C 1
ATOM 513 O O . THR A 1 68 ? 6.165 -10.046 -14.938 1.00 84.75 68 THR A O 1
ATOM 516 N N . ARG A 1 69 ? 5.969 -12.010 -13.863 1.00 85.56 69 ARG A N 1
ATOM 517 C CA . ARG A 1 69 ? 7.401 -12.202 -13.629 1.00 85.56 69 ARG A CA 1
ATOM 518 C C . ARG A 1 69 ? 7.900 -13.379 -14.447 1.00 85.56 69 ARG A C 1
ATOM 520 O O . ARG A 1 69 ? 7.391 -14.490 -14.316 1.00 85.56 69 ARG A O 1
ATOM 527 N N . THR A 1 70 ? 8.944 -13.151 -15.227 1.00 85.25 70 THR A N 1
ATOM 528 C CA . THR A 1 70 ? 9.669 -14.188 -15.966 1.00 85.25 70 THR A CA 1
ATOM 529 C C . THR A 1 70 ? 11.124 -14.244 -15.507 1.00 85.25 70 THR A C 1
ATOM 531 O O . THR A 1 70 ? 11.630 -13.311 -14.882 1.00 85.25 70 THR A O 1
ATOM 534 N N . VAL A 1 71 ? 11.803 -15.362 -15.771 1.00 81.25 71 VAL A N 1
ATOM 535 C CA . VAL A 1 71 ? 13.237 -15.516 -15.491 1.00 81.25 71 VAL A CA 1
ATOM 536 C C . VAL A 1 71 ? 13.980 -15.544 -16.819 1.00 81.25 71 VAL A C 1
ATOM 538 O O . VAL A 1 71 ? 13.807 -16.470 -17.608 1.00 81.25 71 VAL A O 1
ATOM 541 N N . VAL A 1 72 ? 14.827 -14.544 -17.056 1.00 79.81 72 VAL A N 1
ATOM 542 C CA . VAL A 1 72 ? 15.660 -14.427 -18.258 1.00 79.81 72 VAL A CA 1
ATOM 543 C C . VAL A 1 72 ? 17.118 -14.385 -17.817 1.00 79.81 72 VAL A C 1
ATOM 545 O O . VAL A 1 72 ? 17.518 -13.497 -17.071 1.00 79.81 72 VAL A O 1
ATOM 548 N N . GLN A 1 73 ? 17.923 -15.363 -18.247 1.00 80.38 73 GLN A N 1
ATOM 549 C CA . GLN A 1 73 ? 19.358 -15.441 -17.918 1.00 80.38 73 GLN A CA 1
ATOM 550 C C . GLN A 1 73 ? 19.654 -15.321 -16.405 1.00 80.38 73 GLN A C 1
ATOM 552 O O . GLN A 1 73 ? 20.548 -14.587 -15.989 1.00 80.38 73 GLN A O 1
ATOM 557 N N . ASN A 1 74 ? 18.889 -16.040 -15.574 1.00 79.00 74 ASN A N 1
ATOM 558 C CA . ASN A 1 74 ? 18.973 -16.010 -14.104 1.00 79.00 74 ASN A CA 1
ATOM 559 C C . ASN A 1 74 ? 18.664 -14.646 -13.455 1.00 79.00 74 ASN A C 1
ATOM 561 O O . ASN A 1 74 ? 19.002 -14.432 -12.292 1.00 79.00 74 ASN A O 1
ATOM 565 N N . LYS A 1 75 ? 18.010 -13.732 -14.177 1.00 73.06 75 LYS A N 1
ATOM 566 C CA . LYS A 1 75 ? 17.481 -12.474 -13.640 1.00 73.06 75 LYS A CA 1
ATOM 567 C C . LYS A 1 75 ? 15.963 -12.451 -13.767 1.00 73.06 75 LYS A C 1
ATOM 569 O O . LYS A 1 75 ? 15.414 -13.003 -14.721 1.00 73.06 75 LYS A O 1
ATOM 574 N N . PHE A 1 76 ? 15.290 -11.815 -12.813 1.00 78.56 76 PHE A N 1
ATOM 575 C CA . PHE A 1 76 ? 13.863 -11.547 -12.943 1.00 78.56 76 PHE A CA 1
ATOM 576 C C . PHE A 1 76 ? 13.645 -10.432 -13.962 1.00 78.56 76 PHE A C 1
ATOM 578 O O . PHE A 1 76 ? 14.287 -9.385 -13.899 1.00 78.56 76 PHE A O 1
ATOM 585 N N . ALA A 1 77 ? 12.750 -10.688 -14.906 1.00 79.81 77 ALA A N 1
ATOM 586 C CA . ALA A 1 77 ? 12.225 -9.706 -15.832 1.00 79.81 77 ALA A CA 1
ATOM 587 C C . ALA A 1 77 ? 10.730 -9.550 -15.553 1.00 79.81 77 ALA A C 1
ATOM 589 O O . ALA A 1 77 ? 10.003 -10.540 -15.423 1.00 79.81 77 ALA A O 1
ATOM 590 N N . TYR A 1 78 ? 10.283 -8.306 -15.443 1.00 83.50 78 TYR A N 1
ATOM 591 C CA . TYR A 1 78 ? 8.901 -7.970 -15.124 1.00 83.50 78 TYR A CA 1
ATOM 592 C C . TYR A 1 78 ? 8.230 -7.420 -16.371 1.00 83.50 78 TYR A C 1
ATOM 594 O O . TYR A 1 78 ? 8.759 -6.511 -17.007 1.00 83.50 78 TYR A O 1
ATOM 602 N N . GLN A 1 79 ? 7.072 -7.972 -16.709 1.00 84.56 79 GLN A N 1
ATOM 603 C CA . GLN A 1 79 ? 6.237 -7.484 -17.793 1.00 84.56 79 GLN A CA 1
ATOM 604 C C . GLN A 1 79 ? 4.923 -6.988 -17.197 1.00 84.56 79 GLN A C 1
ATOM 606 O O . GLN A 1 79 ? 4.120 -7.770 -16.683 1.00 84.56 79 GLN A O 1
ATOM 611 N N . CYS A 1 80 ? 4.735 -5.674 -17.242 1.00 83.94 80 CYS A N 1
ATOM 612 C CA . CYS A 1 80 ? 3.519 -5.009 -16.791 1.00 83.94 80 CYS A CA 1
ATOM 613 C C . CYS A 1 80 ? 2.477 -4.974 -17.912 1.00 83.94 80 CYS A C 1
ATOM 615 O O . CYS A 1 80 ? 2.788 -5.274 -19.065 1.00 83.94 80 CYS A O 1
ATOM 617 N N . GLN A 1 81 ? 1.236 -4.640 -17.566 1.00 74.69 81 GLN A N 1
ATOM 618 C CA . GLN A 1 81 ? 0.094 -4.774 -18.472 1.00 74.69 81 GLN A CA 1
ATOM 619 C C . GLN A 1 81 ? 0.109 -3.764 -19.622 1.00 74.69 81 GLN A C 1
ATOM 621 O O . GLN A 1 81 ? -0.285 -4.088 -20.739 1.00 74.69 81 GLN A O 1
ATOM 626 N N . ASN A 1 82 ? 0.553 -2.539 -19.349 1.00 76.38 82 ASN A N 1
ATOM 627 C CA . ASN A 1 82 ? 0.494 -1.424 -20.281 1.00 76.38 82 ASN A CA 1
ATOM 628 C C . ASN A 1 82 ? 1.836 -1.223 -20.992 1.00 76.38 82 ASN A C 1
ATOM 630 O O . ASN A 1 82 ? 1.951 -1.481 -22.187 1.00 76.38 82 ASN A O 1
ATOM 634 N N . ASN A 1 83 ? 2.849 -0.706 -20.290 1.00 82.88 83 ASN A N 1
ATOM 635 C CA . ASN A 1 83 ? 4.124 -0.306 -20.891 1.00 82.88 83 ASN A CA 1
ATOM 636 C C . ASN A 1 83 ? 5.272 -0.269 -19.861 1.00 82.88 83 ASN A C 1
ATOM 638 O O . ASN A 1 83 ? 5.067 -0.455 -18.659 1.00 82.88 83 ASN A O 1
ATOM 642 N N . ASP A 1 84 ? 6.488 0.024 -20.325 1.00 88.50 84 ASP A N 1
ATOM 643 C CA . ASP A 1 84 ? 7.672 0.140 -19.462 1.00 88.50 84 ASP A CA 1
ATOM 644 C C . ASP A 1 84 ? 7.531 1.245 -18.404 1.00 88.50 84 ASP A C 1
ATOM 646 O O . ASP A 1 84 ? 8.069 1.127 -17.298 1.00 88.50 84 ASP A O 1
ATOM 650 N N . ALA A 1 85 ? 6.770 2.303 -18.705 1.00 89.69 85 ALA A N 1
ATOM 651 C CA . ALA A 1 85 ? 6.481 3.366 -17.750 1.00 89.69 85 ALA A CA 1
ATOM 652 C C . ALA A 1 85 ? 5.653 2.841 -16.564 1.00 89.69 85 ALA A C 1
ATOM 654 O O . ALA A 1 85 ? 5.941 3.203 -15.427 1.00 89.69 85 ALA A O 1
ATOM 655 N N . GLU A 1 86 ? 4.713 1.916 -16.774 1.00 89.69 86 GLU A N 1
ATOM 656 C CA . GLU A 1 86 ? 4.007 1.242 -15.678 1.00 89.69 86 GLU A CA 1
ATOM 657 C C . GLU A 1 86 ? 4.965 0.451 -14.793 1.00 89.69 86 GLU A C 1
ATOM 659 O O . GLU A 1 86 ? 4.940 0.597 -13.571 1.00 89.69 86 GLU A O 1
ATOM 664 N N . CYS A 1 87 ? 5.847 -0.355 -15.386 1.00 90.38 87 CYS A N 1
ATOM 665 C CA . CYS A 1 87 ? 6.823 -1.131 -14.622 1.00 90.38 87 CYS A CA 1
ATOM 666 C C . CYS A 1 87 ? 7.766 -0.239 -13.823 1.00 90.38 87 CYS A C 1
ATOM 668 O O . CYS A 1 87 ? 8.104 -0.547 -12.677 1.00 90.38 87 CYS A O 1
ATOM 670 N N . LYS A 1 88 ? 8.177 0.884 -14.407 1.00 91.88 88 LYS A N 1
ATOM 671 C CA . LYS A 1 88 ? 9.011 1.873 -13.734 1.00 91.88 88 LYS A CA 1
ATOM 672 C C . LYS A 1 88 ? 8.259 2.574 -12.601 1.00 91.88 88 LYS A C 1
ATOM 674 O O . LYS A 1 88 ? 8.812 2.737 -11.517 1.00 91.88 88 LYS A O 1
ATOM 679 N N . GLY A 1 89 ? 6.992 2.928 -12.812 1.00 92.88 89 GLY A N 1
ATOM 680 C CA . GLY A 1 89 ? 6.121 3.503 -11.785 1.00 92.88 89 GLY A CA 1
ATOM 681 C C . GLY A 1 89 ? 5.857 2.526 -10.639 1.00 92.88 89 GLY A C 1
ATOM 682 O O . GLY A 1 89 ? 5.906 2.911 -9.475 1.00 92.88 89 GLY A O 1
ATOM 683 N N . THR A 1 90 ? 5.678 1.243 -10.956 1.00 93.81 90 THR A N 1
ATOM 684 C CA . THR A 1 90 ? 5.444 0.179 -9.968 1.00 93.81 90 THR A CA 1
ATOM 685 C C . THR A 1 90 ? 6.674 -0.015 -9.094 1.00 93.81 90 THR A C 1
ATOM 687 O O . THR A 1 90 ? 6.560 -0.031 -7.870 1.00 93.81 90 THR A O 1
ATOM 690 N N . ARG A 1 91 ? 7.871 -0.047 -9.696 1.00 92.62 91 ARG A N 1
ATOM 691 C CA . ARG A 1 91 ? 9.135 -0.064 -8.946 1.00 92.62 91 ARG A CA 1
ATOM 692 C C . ARG A 1 91 ? 9.338 1.197 -8.120 1.00 92.62 91 ARG A C 1
ATOM 694 O O . ARG A 1 91 ? 9.728 1.079 -6.966 1.00 92.62 91 ARG A O 1
ATOM 701 N N . LEU A 1 92 ? 9.028 2.381 -8.651 1.00 93.12 92 LEU A N 1
ATOM 702 C CA . LEU A 1 92 ? 9.101 3.625 -7.881 1.00 93.12 92 LEU A CA 1
ATOM 703 C C . LEU A 1 92 ? 8.217 3.561 -6.631 1.00 93.12 92 LEU A C 1
ATOM 705 O O . LEU A 1 92 ? 8.678 3.861 -5.532 1.00 93.12 92 LEU A O 1
ATOM 709 N N . HIS A 1 93 ? 6.958 3.153 -6.772 1.00 93.69 93 HIS A N 1
ATOM 710 C CA . HIS A 1 93 ? 6.054 3.034 -5.630 1.00 93.69 93 HIS A CA 1
ATOM 711 C C . HIS A 1 93 ? 6.475 1.929 -4.668 1.00 93.69 93 HIS A C 1
ATOM 713 O O . HIS A 1 93 ? 6.357 2.123 -3.461 1.00 93.69 93 HIS A O 1
ATOM 719 N N . ALA A 1 94 ? 7.019 0.812 -5.159 1.00 93.12 94 ALA A N 1
ATOM 720 C CA . ALA A 1 94 ? 7.586 -0.230 -4.307 1.00 93.12 94 ALA A CA 1
ATOM 721 C C . ALA A 1 94 ? 8.781 0.317 -3.509 1.00 93.12 94 ALA A C 1
ATOM 723 O O . ALA A 1 94 ? 8.855 0.121 -2.298 1.00 93.12 94 ALA A O 1
ATOM 724 N N . CYS A 1 95 ? 9.656 1.099 -4.145 1.00 91.75 95 CYS A N 1
ATOM 725 C CA . CYS A 1 95 ? 10.742 1.819 -3.485 1.00 91.75 95 CYS A CA 1
ATOM 726 C C . CYS A 1 95 ? 10.235 2.823 -2.440 1.00 91.75 95 CYS A C 1
ATOM 728 O O . CYS A 1 95 ? 10.828 2.933 -1.376 1.00 91.75 95 CYS A O 1
ATOM 730 N N . ILE A 1 96 ? 9.126 3.526 -2.672 1.00 90.62 96 ILE A N 1
ATOM 731 C CA . ILE A 1 96 ? 8.549 4.433 -1.665 1.00 90.62 96 ILE A CA 1
ATOM 732 C C . ILE A 1 96 ? 7.928 3.642 -0.497 1.00 90.62 96 ILE A C 1
ATOM 734 O O . ILE A 1 96 ? 8.104 3.993 0.670 1.00 90.62 96 ILE A O 1
ATOM 738 N N . ALA A 1 97 ? 7.200 2.563 -0.793 1.00 89.44 97 ALA A N 1
ATOM 739 C CA . ALA A 1 97 ? 6.452 1.790 0.197 1.00 89.44 97 ALA A CA 1
ATOM 740 C C . ALA A 1 97 ? 7.355 0.906 1.074 1.00 89.44 97 ALA A C 1
ATOM 742 O O . ALA A 1 97 ? 7.174 0.832 2.297 1.00 89.44 97 ALA A O 1
ATOM 743 N N . ARG A 1 98 ? 8.318 0.226 0.446 1.00 87.81 98 ARG A N 1
ATOM 744 C CA . ARG A 1 98 ? 9.197 -0.796 1.041 1.00 87.81 98 ARG A CA 1
ATOM 745 C C . ARG A 1 98 ? 10.638 -0.343 1.186 1.00 87.81 98 ARG A C 1
ATOM 747 O O . ARG A 1 98 ? 11.358 -0.889 2.022 1.00 87.81 98 ARG A O 1
ATOM 754 N N . GLY A 1 99 ? 11.052 0.644 0.395 1.00 74.69 99 GLY A N 1
ATOM 755 C CA . GLY A 1 99 ? 12.405 1.162 0.451 1.00 74.69 99 GLY A CA 1
ATOM 756 C C . GLY A 1 99 ? 12.777 1.596 1.851 1.00 74.69 99 GLY A C 1
ATOM 757 O O . GLY A 1 99 ? 11.978 2.149 2.611 1.00 74.69 99 GLY A O 1
ATOM 758 N N . ARG A 1 100 ? 14.044 1.359 2.181 1.00 61.66 100 ARG A N 1
ATOM 759 C CA . ARG A 1 100 ? 14.666 1.819 3.421 1.00 61.66 100 ARG A CA 1
ATOM 760 C C . ARG A 1 100 ? 14.978 3.310 3.375 1.00 61.66 100 ARG A C 1
ATOM 762 O O . ARG A 1 100 ? 16.032 3.733 3.843 1.00 61.66 100 ARG A O 1
ATOM 769 N N . ILE A 1 101 ? 14.044 4.112 2.877 1.00 64.75 101 ILE A N 1
ATOM 770 C CA . ILE A 1 101 ? 13.999 5.521 3.241 1.00 64.75 101 ILE A CA 1
ATOM 771 C C . ILE A 1 101 ? 13.441 5.532 4.661 1.00 64.75 101 ILE A C 1
ATOM 773 O O . ILE A 1 101 ? 12.259 5.754 4.902 1.00 64.75 101 ILE A O 1
ATOM 777 N N . SER A 1 102 ? 14.297 5.149 5.613 1.00 54.06 102 SER A N 1
ATOM 778 C CA . SER A 1 102 ? 13.979 4.892 7.025 1.00 54.06 102 SER A CA 1
ATOM 779 C C . SER A 1 102 ? 13.372 6.098 7.741 1.00 54.06 102 SER A C 1
ATOM 781 O O . SER A 1 102 ? 12.880 5.972 8.858 1.00 54.06 102 SER A O 1
ATOM 783 N N . GLN A 1 103 ? 13.394 7.254 7.086 1.00 63.03 103 GLN A N 1
ATOM 784 C CA . GLN A 1 103 ? 12.864 8.518 7.563 1.00 63.03 103 GLN A CA 1
ATOM 785 C C . GLN A 1 103 ? 11.407 8.752 7.132 1.00 63.03 103 GLN A C 1
ATOM 787 O O . GLN A 1 103 ? 10.736 9.629 7.678 1.00 63.03 103 GLN A O 1
ATOM 792 N N . TYR A 1 104 ? 10.877 7.974 6.181 1.00 71.94 104 TYR A N 1
ATOM 793 C CA . TYR A 1 104 ? 9.506 8.164 5.721 1.00 71.94 104 TYR A CA 1
ATOM 794 C C . TYR A 1 104 ? 8.511 7.592 6.722 1.00 71.94 104 TYR A C 1
ATOM 796 O O . TYR A 1 104 ? 8.323 6.379 6.844 1.00 71.94 104 TYR A O 1
ATOM 804 N N . THR A 1 105 ? 7.813 8.504 7.392 1.00 78.38 105 THR A N 1
ATOM 805 C CA . THR A 1 105 ? 6.566 8.198 8.092 1.00 78.38 105 THR A CA 1
ATOM 806 C C . THR A 1 105 ? 5.517 7.681 7.101 1.00 78.38 105 THR A C 1
ATOM 808 O O . THR A 1 105 ? 5.609 7.933 5.896 1.00 78.38 105 THR A O 1
ATOM 811 N N . THR A 1 106 ? 4.477 7.002 7.593 1.00 78.31 106 THR A N 1
ATOM 812 C CA . THR A 1 106 ? 3.323 6.588 6.772 1.00 78.31 106 THR A CA 1
ATOM 813 C C . THR A 1 106 ? 2.745 7.762 5.979 1.00 78.31 106 THR A C 1
ATOM 815 O O . THR A 1 106 ? 2.437 7.614 4.798 1.00 78.31 106 THR A O 1
ATOM 818 N N . PHE A 1 107 ? 2.685 8.950 6.590 1.00 82.06 107 PHE A N 1
ATOM 819 C CA . PHE A 1 107 ? 2.258 10.175 5.919 1.00 82.06 107 PHE A CA 1
ATOM 820 C C . PHE A 1 107 ? 3.158 10.524 4.728 1.00 82.06 107 PHE A C 1
ATOM 822 O O . PHE A 1 107 ? 2.651 10.748 3.638 1.00 82.06 107 PHE A O 1
ATOM 829 N N . ASN A 1 108 ? 4.483 10.482 4.882 1.00 82.56 108 ASN A N 1
ATOM 830 C CA . ASN A 1 108 ? 5.406 10.834 3.796 1.00 82.56 108 ASN A CA 1
ATOM 831 C C . ASN A 1 108 ? 5.334 9.842 2.637 1.00 82.56 108 ASN A C 1
ATOM 833 O O . ASN A 1 108 ? 5.286 10.256 1.480 1.00 82.56 108 ASN A O 1
ATOM 837 N N . LYS A 1 109 ? 5.251 8.537 2.937 1.00 85.69 109 LYS A N 1
ATOM 838 C CA . LYS A 1 109 ? 5.052 7.504 1.908 1.00 85.69 109 LYS A CA 1
ATOM 839 C C . LYS A 1 109 ? 3.770 7.761 1.128 1.00 85.69 109 LYS A C 1
ATOM 841 O O . LYS A 1 109 ? 3.785 7.764 -0.101 1.00 85.69 109 LYS A O 1
ATOM 846 N N . TYR A 1 110 ? 2.681 8.025 1.849 1.00 86.12 110 TYR A N 1
ATOM 847 C CA . TYR A 1 110 ? 1.393 8.356 1.260 1.00 86.12 110 TYR A CA 1
ATOM 848 C C . TYR A 1 110 ? 1.500 9.586 0.356 1.00 86.12 110 TYR A C 1
ATOM 850 O O . TYR A 1 110 ? 1.143 9.514 -0.818 1.00 86.12 110 TYR A O 1
ATOM 858 N N . THR A 1 111 ? 2.049 10.692 0.858 1.00 84.31 111 THR A N 1
ATOM 859 C CA . THR A 1 111 ? 2.174 11.940 0.096 1.00 84.31 111 THR A CA 1
ATOM 860 C C . THR A 1 111 ? 3.044 11.767 -1.148 1.00 84.31 111 THR A C 1
ATOM 862 O O . THR A 1 111 ? 2.673 12.255 -2.213 1.00 84.31 111 THR A O 1
ATOM 865 N N . MET A 1 112 ? 4.144 11.012 -1.066 1.00 87.06 112 MET A N 1
ATOM 866 C CA . MET A 1 112 ? 5.005 10.720 -2.216 1.00 87.06 112 MET A CA 1
ATOM 867 C C . MET A 1 112 ? 4.290 9.893 -3.293 1.00 87.06 112 MET A C 1
ATOM 869 O O . MET A 1 112 ? 4.361 10.234 -4.477 1.00 87.06 112 MET A O 1
ATOM 873 N N . VAL A 1 113 ? 3.549 8.845 -2.913 1.00 90.25 113 VAL A N 1
ATOM 874 C CA . VAL A 1 113 ? 2.742 8.055 -3.865 1.00 90.25 113 VAL A CA 1
ATOM 875 C C . VAL A 1 113 ? 1.670 8.929 -4.529 1.00 90.25 113 VAL A C 1
ATOM 877 O O . VAL A 1 113 ? 1.532 8.915 -5.755 1.00 90.25 113 VAL A O 1
ATOM 880 N N . MET A 1 114 ? 0.947 9.748 -3.757 1.00 87.50 114 MET A N 1
ATOM 881 C CA . MET A 1 114 ? -0.078 10.645 -4.312 1.00 87.50 114 MET A CA 1
ATOM 882 C C . MET A 1 114 ? 0.508 11.721 -5.226 1.00 87.50 114 MET A C 1
ATOM 884 O O . MET A 1 114 ? -0.071 12.048 -6.259 1.00 87.50 114 MET A O 1
ATOM 888 N N . CYS A 1 115 ? 1.641 12.309 -4.845 1.00 87.19 115 CYS A N 1
ATOM 889 C CA . CYS A 1 115 ? 2.252 13.376 -5.622 1.00 87.19 115 CYS A CA 1
ATOM 890 C C . CYS A 1 115 ? 2.771 12.851 -6.965 1.00 87.19 115 CYS A C 1
ATOM 892 O O . CYS A 1 115 ? 2.475 13.431 -8.011 1.00 87.19 115 CYS A O 1
ATOM 894 N N . THR A 1 116 ? 3.480 11.718 -6.951 1.00 88.88 116 THR A N 1
ATOM 895 C CA . THR A 1 116 ? 4.058 11.128 -8.168 1.00 88.88 116 THR A CA 1
ATOM 896 C C . THR A 1 116 ? 2.974 10.709 -9.168 1.00 88.88 116 THR A C 1
ATOM 898 O O . THR A 1 116 ? 3.063 11.061 -10.343 1.00 88.88 116 THR A O 1
ATOM 901 N N . THR A 1 117 ? 1.884 10.082 -8.708 1.00 88.31 117 THR A N 1
ATOM 902 C CA . THR A 1 117 ? 0.742 9.659 -9.560 1.00 88.31 117 THR A CA 1
ATOM 903 C C . THR A 1 117 ? -0.062 10.796 -10.177 1.00 88.31 117 THR A C 1
ATOM 905 O O . THR A 1 117 ? -0.820 10.609 -11.140 1.00 88.31 117 THR A O 1
ATOM 908 N N . ALA A 1 118 ? 0.066 11.994 -9.625 1.00 85.06 118 ALA A N 1
ATOM 909 C CA . ALA A 1 118 ? -0.668 13.143 -10.105 1.00 85.06 118 ALA A CA 1
ATOM 910 C C . ALA A 1 118 ? 0.074 13.952 -11.174 1.00 85.06 118 ALA A C 1
ATOM 912 O O . ALA A 1 118 ? -0.467 14.943 -11.666 1.00 85.06 118 ALA A O 1
ATOM 913 N N . GLY A 1 119 ? 1.284 13.536 -11.553 1.00 83.00 119 GLY A N 1
ATOM 914 C CA . GLY A 1 119 ? 1.984 14.142 -12.672 1.00 83.00 119 GLY A CA 1
ATOM 915 C C . GLY A 1 119 ? 1.255 13.966 -13.996 1.00 83.00 119 GLY A C 1
ATOM 916 O O . GLY A 1 119 ? 0.706 12.902 -14.280 1.00 83.00 119 GLY A O 1
ATOM 917 N N . THR A 1 120 ? 1.274 15.011 -14.823 1.00 83.19 120 THR A N 1
ATOM 918 C CA . THR A 1 120 ? 0.721 14.979 -16.186 1.00 83.19 120 THR A CA 1
ATOM 919 C C . THR A 1 120 ? 1.415 13.932 -17.048 1.00 83.19 120 THR A C 1
ATOM 921 O O . THR A 1 120 ? 0.767 13.278 -17.860 1.00 83.19 120 THR A O 1
ATOM 924 N N . ASP A 1 121 ? 2.702 13.706 -16.789 1.00 86.94 121 ASP A N 1
ATOM 925 C CA . ASP A 1 121 ? 3.540 12.779 -17.543 1.00 86.94 121 ASP A CA 1
ATOM 926 C C . ASP A 1 121 ? 3.599 11.390 -16.894 1.00 86.94 121 ASP A C 1
ATOM 928 O O . ASP A 1 121 ? 4.371 10.547 -17.326 1.00 86.94 121 ASP A O 1
ATOM 932 N N . TRP A 1 122 ? 2.793 11.104 -15.863 1.00 88.75 122 TRP A N 1
ATOM 933 C CA . TRP A 1 122 ? 2.869 9.843 -15.109 1.00 88.75 122 TRP A CA 1
ATOM 934 C C . TRP A 1 122 ? 2.779 8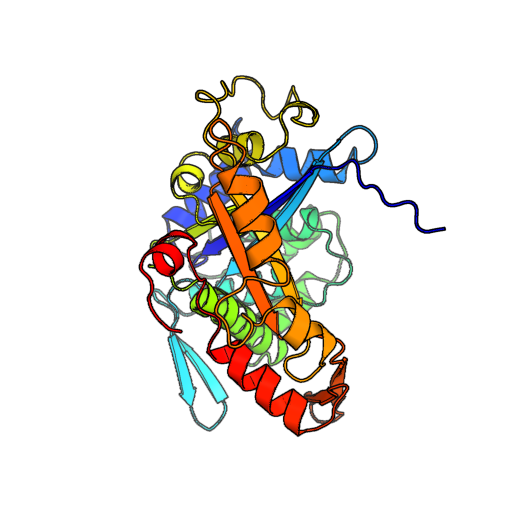.589 -15.998 1.00 88.75 122 TRP A C 1
ATOM 936 O O . TRP A 1 122 ? 3.502 7.618 -15.785 1.00 88.75 122 TRP A O 1
ATOM 946 N N . ALA A 1 123 ? 1.937 8.634 -17.035 1.00 87.00 123 ALA A N 1
ATOM 947 C CA . ALA A 1 123 ? 1.724 7.521 -17.960 1.00 87.00 123 ALA A CA 1
ATOM 948 C C . ALA A 1 123 ? 2.905 7.246 -18.912 1.00 87.00 123 ALA A C 1
ATOM 950 O O . ALA A 1 123 ? 2.954 6.182 -19.530 1.00 87.00 123 ALA A O 1
ATOM 951 N N . THR A 1 124 ? 3.837 8.192 -19.052 1.00 89.44 124 THR A N 1
ATOM 952 C CA . THR A 1 124 ? 4.968 8.118 -19.995 1.00 89.44 124 THR A CA 1
ATOM 953 C C . THR A 1 124 ? 6.323 8.209 -19.295 1.00 89.44 124 THR A C 1
ATOM 955 O O . THR A 1 124 ? 7.270 7.533 -19.689 1.00 89.44 124 THR A O 1
ATOM 958 N N . ASN A 1 125 ? 6.426 9.007 -18.235 1.00 90.62 125 ASN A N 1
ATOM 959 C CA . ASN A 1 125 ? 7.613 9.202 -17.420 1.00 90.62 125 ASN A CA 1
ATOM 960 C C . ASN A 1 125 ? 7.246 9.362 -15.928 1.00 90.62 125 ASN A C 1
ATOM 962 O O . ASN A 1 125 ? 7.188 10.482 -15.412 1.00 90.62 125 ASN A O 1
ATOM 966 N N 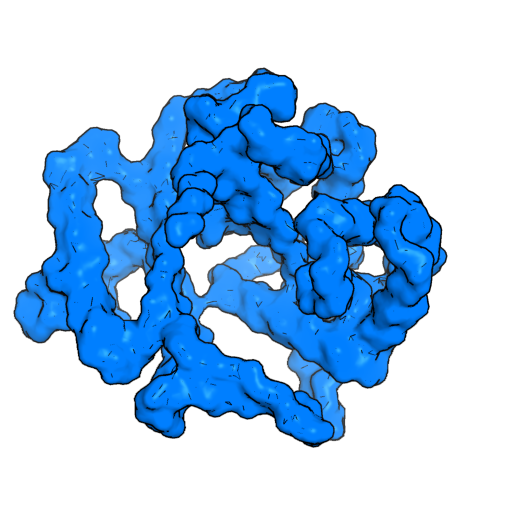. PRO A 1 126 ? 7.076 8.255 -15.185 1.00 88.62 126 PRO A N 1
ATOM 967 C CA . PRO A 1 126 ? 6.712 8.289 -13.766 1.00 88.62 126 PRO A CA 1
ATOM 968 C C . PRO A 1 126 ? 7.753 8.973 -12.864 1.00 88.62 126 PRO A C 1
ATOM 970 O O . PRO A 1 126 ? 7.447 9.320 -11.727 1.00 88.62 126 PRO A O 1
ATOM 973 N N . LEU A 1 127 ? 8.984 9.186 -13.347 1.00 89.75 127 LEU A N 1
ATOM 974 C CA . LEU A 1 127 ? 10.027 9.874 -12.580 1.00 89.75 127 LEU A CA 1
ATOM 975 C C . LEU A 1 127 ? 10.030 11.395 -12.780 1.00 89.75 127 LEU A C 1
ATOM 977 O O . LEU A 1 127 ? 10.730 12.080 -12.041 1.00 89.75 127 LEU A O 1
ATOM 981 N N . ALA A 1 128 ? 9.276 11.930 -13.750 1.00 89.81 128 ALA A N 1
ATOM 982 C CA . ALA A 1 128 ? 9.349 13.343 -14.139 1.00 89.81 128 ALA A CA 1
ATOM 983 C C . ALA A 1 128 ? 9.133 14.303 -12.959 1.00 89.81 128 ALA A C 1
ATOM 985 O O . ALA A 1 128 ? 9.832 15.304 -12.833 1.00 89.81 128 ALA A O 1
ATOM 986 N N . ASN A 1 129 ? 8.209 13.955 -12.062 1.00 85.50 129 ASN A N 1
ATOM 987 C CA . ASN A 1 129 ? 7.817 14.806 -10.939 1.00 85.50 129 ASN A CA 1
ATOM 988 C C . ASN A 1 129 ? 8.477 14.423 -9.618 1.00 85.50 129 ASN A C 1
ATOM 990 O O . ASN A 1 129 ? 8.129 14.979 -8.579 1.00 85.50 129 ASN A O 1
ATOM 994 N N . LEU A 1 130 ? 9.401 13.463 -9.630 1.00 87.44 130 LEU A N 1
ATOM 995 C CA . LEU A 1 130 ? 9.939 12.886 -8.406 1.00 87.44 130 LEU A CA 1
ATOM 996 C C . LEU A 1 130 ? 10.646 13.930 -7.534 1.00 87.44 130 LEU A C 1
ATOM 998 O O . LEU A 1 130 ? 10.395 13.972 -6.334 1.00 87.44 130 LEU A O 1
ATOM 1002 N N . GLU A 1 131 ? 11.455 14.799 -8.140 1.00 83.00 131 GLU A N 1
ATOM 1003 C CA . GLU A 1 131 ? 12.171 15.853 -7.414 1.00 83.00 131 GLU A CA 1
ATOM 1004 C C . GLU A 1 131 ? 11.199 16.878 -6.820 1.00 83.00 131 GLU A C 1
ATOM 1006 O O . GLU A 1 131 ? 11.246 17.167 -5.629 1.00 83.00 131 GLU A O 1
ATOM 1011 N N . THR A 1 132 ? 10.235 17.349 -7.618 1.00 86.06 132 THR A N 1
ATOM 1012 C CA . THR A 1 132 ? 9.178 18.255 -7.144 1.00 86.06 132 THR A CA 1
ATOM 1013 C C . THR A 1 132 ? 8.401 17.645 -5.979 1.00 86.06 132 THR A C 1
ATOM 1015 O O . THR A 1 132 ? 8.123 18.331 -4.995 1.00 86.06 132 THR A O 1
ATOM 1018 N N . CYS A 1 133 ? 8.081 16.353 -6.059 1.00 86.25 133 CYS A N 1
ATOM 1019 C CA . CYS A 1 133 ? 7.394 15.640 -4.993 1.00 86.25 133 CYS A CA 1
ATOM 1020 C C . CYS A 1 133 ? 8.250 15.526 -3.732 1.00 86.25 133 CYS A C 1
ATOM 1022 O O . CYS A 1 133 ? 7.762 15.876 -2.656 1.00 86.25 133 CYS A O 1
ATOM 1024 N N . ALA A 1 134 ? 9.522 15.142 -3.862 1.00 82.44 134 ALA A N 1
ATOM 1025 C CA . ALA A 1 134 ? 10.458 15.072 -2.745 1.00 82.44 134 ALA A CA 1
ATOM 1026 C C . ALA A 1 134 ? 10.557 16.427 -2.023 1.00 82.44 134 ALA A C 1
ATOM 1028 O O . ALA A 1 134 ? 10.300 16.505 -0.822 1.00 82.44 134 ALA A O 1
ATOM 1029 N N . THR A 1 135 ? 10.765 17.523 -2.763 1.00 77.81 135 THR A N 1
ATOM 1030 C CA . THR A 1 135 ? 10.809 18.876 -2.185 1.00 77.81 135 THR A CA 1
ATOM 1031 C C . THR A 1 135 ? 9.491 19.260 -1.501 1.00 77.81 135 THR A C 1
ATOM 1033 O O . THR A 1 135 ? 9.498 19.796 -0.393 1.00 77.81 135 THR A O 1
ATOM 1036 N N . SER A 1 136 ? 8.341 18.966 -2.123 1.00 73.19 136 SER A N 1
ATOM 1037 C CA . SER A 1 136 ? 7.019 19.364 -1.608 1.00 73.19 136 SER A CA 1
ATOM 1038 C C . SER A 1 136 ? 6.619 18.679 -0.299 1.00 73.19 136 SER A C 1
ATOM 1040 O O . SER A 1 136 ? 5.820 19.222 0.462 1.00 73.19 136 SER A O 1
ATOM 1042 N N . THR A 1 137 ? 7.182 17.504 -0.012 1.00 68.00 137 THR A N 1
ATOM 1043 C CA . THR A 1 137 ? 6.896 16.770 1.228 1.00 68.00 137 THR A CA 1
ATOM 1044 C C . THR A 1 137 ? 7.689 17.277 2.430 1.00 68.00 137 THR A C 1
ATOM 1046 O O . THR A 1 137 ? 7.516 16.757 3.529 1.00 68.00 137 THR A O 1
ATOM 1049 N N . ASN A 1 138 ? 8.512 18.322 2.256 1.00 59.53 138 ASN A N 1
ATOM 1050 C CA . ASN A 1 138 ? 9.389 18.878 3.290 1.00 59.53 138 ASN A CA 1
ATOM 1051 C C . ASN A 1 138 ? 10.339 17.817 3.883 1.00 59.53 138 ASN A C 1
ATOM 1053 O O . ASN A 1 138 ? 10.748 17.895 5.043 1.00 59.53 138 ASN A O 1
ATOM 1057 N N . GLN A 1 139 ? 10.633 16.783 3.092 1.00 58.91 139 GLN A N 1
ATOM 1058 C CA . GLN A 1 139 ? 11.335 15.581 3.508 1.00 58.91 139 GLN A CA 1
ATOM 1059 C C . GLN A 1 139 ? 12.523 15.371 2.573 1.00 58.91 139 GLN A C 1
ATOM 1061 O O . GLN A 1 139 ? 12.383 14.879 1.461 1.00 58.91 139 GLN A O 1
ATOM 1066 N N . ILE A 1 140 ? 13.680 15.778 3.098 1.00 55.88 140 ILE A N 1
ATOM 1067 C CA . ILE A 1 140 ? 15.025 15.317 2.744 1.00 55.88 140 ILE A CA 1
ATOM 1068 C C . ILE A 1 140 ? 15.404 15.588 1.283 1.00 55.88 140 ILE A C 1
ATOM 1070 O O . ILE A 1 140 ? 15.257 14.766 0.380 1.00 55.88 140 ILE A O 1
ATOM 1074 N N . GLU A 1 141 ? 15.974 16.772 1.075 1.00 53.22 141 GLU A N 1
ATOM 1075 C CA . GLU A 1 141 ? 16.801 17.076 -0.091 1.00 53.22 141 GLU A CA 1
ATOM 1076 C C . GLU A 1 141 ? 17.780 15.908 -0.353 1.00 53.22 141 GLU A C 1
ATOM 1078 O O . GLU A 1 141 ? 18.521 15.502 0.544 1.00 53.22 141 GLU A O 1
ATOM 1083 N N . GLY A 1 142 ? 17.743 15.324 -1.557 1.00 63.72 142 GLY A N 1
ATOM 1084 C CA . GLY A 1 142 ? 18.587 14.180 -1.939 1.00 63.72 142 GLY A CA 1
ATOM 1085 C C . GLY A 1 142 ? 17.883 12.822 -2.088 1.00 63.72 142 GLY A C 1
ATOM 1086 O O . GLY A 1 142 ? 18.498 11.889 -2.612 1.00 63.72 142 GLY A O 1
ATOM 1087 N N . ASP A 1 143 ? 16.600 12.697 -1.733 1.00 72.69 143 ASP A N 1
ATOM 1088 C CA . ASP A 1 143 ? 15.856 11.438 -1.910 1.00 72.69 143 ASP A CA 1
ATOM 1089 C C . ASP A 1 143 ? 15.430 11.167 -3.361 1.00 72.69 143 ASP A C 1
ATOM 1091 O O . ASP A 1 143 ? 15.328 10.007 -3.767 1.00 72.69 143 ASP A O 1
ATOM 1095 N N . GLY A 1 144 ? 15.216 12.206 -4.173 1.00 77.50 144 GLY A N 1
ATOM 1096 C CA . GLY A 1 144 ? 14.867 12.058 -5.590 1.00 77.50 144 GLY A CA 1
ATOM 1097 C C . GLY A 1 144 ? 15.884 11.211 -6.372 1.00 77.50 144 GLY A C 1
ATOM 1098 O O . GLY A 1 144 ? 15.492 10.234 -7.021 1.00 77.50 144 GLY A O 1
ATOM 1099 N N . PRO A 1 145 ? 17.198 11.485 -6.266 1.00 84.19 145 PRO A N 1
ATOM 1100 C CA . PRO A 1 145 ? 18.248 10.633 -6.829 1.00 84.19 145 PRO A CA 1
ATOM 1101 C C . PRO A 1 145 ? 18.261 9.192 -6.290 1.00 84.19 145 PRO A C 1
ATOM 1103 O O . PRO A 1 145 ? 18.469 8.249 -7.062 1.00 84.19 145 PRO A O 1
ATOM 1106 N N . LEU A 1 146 ? 18.007 8.994 -4.990 1.00 85.00 146 LEU A N 1
ATOM 1107 C CA . LEU A 1 146 ? 17.945 7.659 -4.381 1.00 85.00 146 LEU A CA 1
ATOM 1108 C C . LEU A 1 146 ? 16.761 6.855 -4.924 1.00 85.00 146 LEU A C 1
ATOM 1110 O O . LEU A 1 146 ? 16.927 5.709 -5.339 1.00 85.00 146 LEU A O 1
ATOM 1114 N N . LEU A 1 147 ? 15.582 7.470 -4.992 1.00 88.44 147 LEU A N 1
ATOM 1115 C CA . LEU A 1 147 ? 14.376 6.871 -5.557 1.00 88.44 147 LEU A CA 1
ATOM 1116 C C . LEU A 1 147 ? 14.511 6.627 -7.062 1.00 88.44 147 LEU A C 1
ATOM 1118 O O . LEU A 1 147 ? 14.073 5.587 -7.544 1.00 88.44 147 LEU A O 1
ATOM 1122 N N . THR A 1 148 ? 15.179 7.520 -7.794 1.00 90.12 148 THR A N 1
ATOM 1123 C CA . THR A 1 148 ? 15.504 7.328 -9.217 1.00 90.12 148 THR A CA 1
ATOM 1124 C C . THR A 1 148 ? 16.386 6.100 -9.417 1.00 90.12 148 THR A C 1
ATOM 1126 O O . THR A 1 148 ? 16.111 5.274 -10.287 1.00 90.12 148 THR A O 1
ATOM 1129 N N . THR A 1 149 ? 17.419 5.953 -8.585 1.00 90.88 149 THR A N 1
ATOM 1130 C CA . THR A 1 149 ? 18.323 4.796 -8.615 1.00 90.88 149 THR A CA 1
ATOM 1131 C C . THR A 1 149 ? 17.579 3.520 -8.234 1.00 90.88 149 THR A C 1
ATOM 1133 O O . THR A 1 149 ? 17.695 2.507 -8.919 1.00 90.88 149 THR A O 1
ATOM 1136 N N . CYS A 1 150 ? 16.754 3.579 -7.187 1.00 90.44 150 CYS A N 1
ATOM 1137 C CA . CYS A 1 150 ? 15.957 2.446 -6.738 1.00 90.44 150 CYS A CA 1
ATOM 1138 C C . CYS A 1 150 ? 14.948 1.999 -7.805 1.00 90.44 150 CYS A C 1
ATOM 1140 O O . CYS A 1 150 ? 14.803 0.804 -8.037 1.00 90.44 150 CYS A O 1
ATOM 1142 N N . ALA A 1 151 ? 14.302 2.935 -8.501 1.00 91.31 151 ALA A N 1
ATOM 1143 C CA . ALA A 1 151 ? 13.314 2.650 -9.536 1.00 91.31 151 ALA A CA 1
ATOM 1144 C C . ALA A 1 151 ? 13.923 2.281 -10.903 1.00 91.31 151 ALA A C 1
ATOM 1146 O O . ALA A 1 151 ? 13.174 2.066 -11.854 1.00 91.31 151 ALA A O 1
ATOM 1147 N N . ALA A 1 152 ? 15.252 2.221 -11.041 1.00 90.25 152 ALA A N 1
ATOM 1148 C CA . ALA A 1 152 ? 15.915 1.832 -12.285 1.00 90.25 152 ALA A CA 1
ATOM 1149 C C . ALA A 1 152 ? 15.748 0.328 -12.590 1.00 90.25 152 ALA A C 1
ATOM 1151 O O . ALA A 1 152 ? 15.571 -0.487 -11.690 1.00 90.25 152 ALA A O 1
ATOM 1152 N N . ASP A 1 153 ? 15.806 -0.066 -13.866 1.00 82.88 153 ASP A N 1
ATOM 1153 C CA . ASP A 1 153 ? 15.536 -1.452 -14.322 1.00 82.88 153 ASP A CA 1
ATOM 1154 C C . ASP A 1 153 ? 16.545 -2.457 -13.775 1.00 82.88 153 ASP A C 1
ATOM 1156 O O . ASP A 1 153 ? 16.197 -3.562 -13.360 1.00 82.88 153 ASP A O 1
ATOM 1160 N N . ALA A 1 154 ? 17.804 -2.036 -13.701 1.00 83.12 154 ALA A N 1
ATOM 1161 C CA . ALA A 1 154 ? 18.888 -2.835 -13.153 1.00 83.12 154 ALA A CA 1
ATOM 1162 C C . ALA A 1 154 ? 18.952 -2.813 -11.613 1.00 83.12 154 ALA A C 1
ATOM 1164 O O . ALA A 1 154 ? 19.867 -3.403 -11.040 1.00 83.12 154 ALA A O 1
ATOM 1165 N N . SER A 1 155 ? 18.026 -2.124 -10.937 1.00 87.06 155 SER A N 1
ATOM 1166 C CA . SER A 1 155 ? 18.054 -1.964 -9.484 1.00 87.06 155 SER A CA 1
ATOM 1167 C C . SER A 1 155 ? 17.753 -3.279 -8.773 1.00 87.06 155 SER A C 1
ATOM 1169 O O . SER A 1 155 ? 16.642 -3.802 -8.850 1.00 87.06 155 SER A O 1
ATOM 1171 N N . VAL A 1 156 ? 18.736 -3.805 -8.039 1.00 86.44 156 VAL A N 1
ATOM 1172 C CA . VAL A 1 156 ? 18.553 -5.004 -7.205 1.00 86.44 156 VAL A CA 1
ATOM 1173 C C . VAL A 1 156 ? 17.519 -4.744 -6.113 1.00 86.44 156 VAL A C 1
ATOM 1175 O O . VAL A 1 156 ? 16.620 -5.558 -5.920 1.00 86.44 156 VAL A O 1
ATOM 1178 N N . ASP A 1 157 ? 17.602 -3.594 -5.443 1.00 87.12 157 ASP A N 1
ATOM 1179 C CA . ASP A 1 157 ? 16.678 -3.253 -4.363 1.00 87.12 157 ASP A CA 1
ATOM 1180 C C . ASP A 1 157 ? 15.261 -3.004 -4.892 1.00 87.12 157 ASP A C 1
ATOM 1182 O O . ASP A 1 157 ? 14.307 -3.553 -4.351 1.00 87.12 157 ASP A O 1
ATOM 1186 N N . GLY A 1 158 ? 15.112 -2.251 -5.987 1.00 89.44 158 GLY A N 1
ATOM 1187 C CA . GLY A 1 158 ? 13.805 -1.992 -6.599 1.00 89.44 158 GLY A CA 1
ATOM 1188 C C . GLY A 1 158 ? 13.107 -3.268 -7.061 1.00 89.44 158 GLY A C 1
ATOM 1189 O O . GLY A 1 158 ? 11.922 -3.454 -6.790 1.00 89.44 158 GLY A O 1
ATOM 1190 N N . ASN A 1 159 ? 13.852 -4.178 -7.694 1.00 88.56 159 ASN A N 1
ATOM 1191 C CA . ASN A 1 159 ? 13.335 -5.488 -8.093 1.00 88.56 159 ASN A CA 1
ATOM 1192 C C . ASN A 1 159 ? 13.012 -6.367 -6.873 1.00 88.56 159 ASN A C 1
ATOM 1194 O O . ASN A 1 159 ? 11.983 -7.034 -6.856 1.00 88.56 159 ASN A O 1
ATOM 1198 N N . GLY A 1 160 ? 13.830 -6.315 -5.817 1.00 89.06 160 GLY A N 1
ATOM 1199 C CA . GLY A 1 160 ? 13.553 -7.004 -4.556 1.00 89.06 160 GLY A CA 1
ATOM 1200 C C . GLY A 1 160 ? 12.262 -6.524 -3.886 1.00 89.06 160 GLY A C 1
ATOM 1201 O O . GLY A 1 160 ? 11.443 -7.343 -3.478 1.00 89.06 160 GLY A O 1
ATOM 1202 N N . TYR A 1 161 ? 12.030 -5.210 -3.824 1.00 92.06 161 TYR A N 1
ATOM 1203 C CA . TYR A 1 161 ? 10.783 -4.653 -3.289 1.00 92.06 161 TYR A CA 1
ATOM 1204 C C . TYR A 1 161 ? 9.571 -5.001 -4.151 1.00 92.06 161 TYR A C 1
ATOM 1206 O O . TYR A 1 161 ? 8.486 -5.225 -3.620 1.00 92.06 161 TYR A O 1
ATOM 1214 N N . LEU A 1 162 ? 9.754 -5.074 -5.468 1.00 89.81 162 LEU A N 1
ATOM 1215 C CA . LEU A 1 162 ? 8.706 -5.487 -6.390 1.00 89.81 162 LEU A CA 1
ATOM 1216 C C . LEU A 1 162 ? 8.347 -6.977 -6.222 1.00 89.81 162 LEU A C 1
ATOM 1218 O O . LEU A 1 162 ? 7.174 -7.339 -6.239 1.00 89.81 162 LEU A O 1
ATOM 1222 N N . ASP A 1 163 ? 9.334 -7.844 -5.990 1.00 89.44 163 ASP A N 1
ATOM 1223 C CA . ASP A 1 163 ? 9.093 -9.246 -5.629 1.00 89.44 163 ASP A CA 1
ATOM 1224 C C . ASP A 1 163 ? 8.339 -9.374 -4.294 1.00 89.44 163 ASP A C 1
ATOM 1226 O O . ASP A 1 163 ? 7.477 -10.245 -4.152 1.00 89.44 163 ASP A O 1
ATOM 1230 N N . GLU A 1 164 ? 8.630 -8.509 -3.317 1.00 90.38 164 GLU A N 1
ATOM 1231 C CA . GLU A 1 164 ? 7.902 -8.469 -2.043 1.00 90.38 164 GLU A CA 1
ATOM 1232 C C . GLU A 1 164 ? 6.431 -8.053 -2.239 1.00 90.38 164 GLU A C 1
ATOM 1234 O O . GLU A 1 164 ? 5.537 -8.678 -1.661 1.00 90.38 164 GLU A O 1
ATOM 1239 N N . THR A 1 165 ? 6.145 -7.045 -3.072 1.00 92.81 165 THR A N 1
ATOM 1240 C CA . THR A 1 165 ? 4.761 -6.615 -3.355 1.00 92.81 165 THR A CA 1
ATOM 1241 C C . THR A 1 165 ? 4.005 -7.623 -4.221 1.00 92.81 165 THR A C 1
ATOM 1243 O O . THR A 1 165 ? 2.814 -7.849 -3.988 1.00 92.81 165 THR A O 1
ATOM 1246 N N . MET A 1 166 ? 4.685 -8.310 -5.144 1.00 91.62 166 MET A N 1
ATOM 1247 C CA . MET A 1 166 ? 4.141 -9.473 -5.851 1.00 91.62 166 MET A CA 1
ATOM 1248 C C . MET A 1 166 ? 3.760 -10.578 -4.866 1.00 91.62 166 MET A C 1
ATOM 1250 O O . MET A 1 166 ? 2.643 -11.084 -4.918 1.00 91.62 166 MET A O 1
ATOM 1254 N N . GLY A 1 167 ? 4.673 -10.951 -3.963 1.00 89.62 167 GLY A N 1
ATOM 1255 C CA . GLY A 1 167 ? 4.427 -11.985 -2.960 1.00 89.62 167 GLY A CA 1
ATOM 1256 C C . GLY A 1 167 ? 3.209 -11.660 -2.097 1.00 89.62 167 GLY A C 1
AT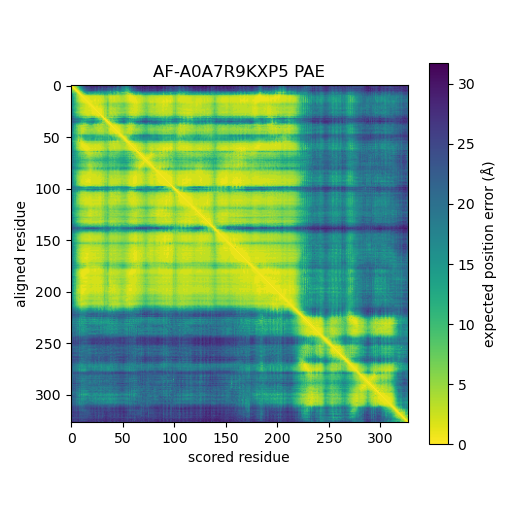OM 1257 O O . GLY A 1 167 ? 2.350 -12.516 -1.908 1.00 89.62 167 GLY A O 1
ATOM 1258 N N . ALA A 1 168 ? 3.081 -10.403 -1.661 1.00 90.56 168 ALA A N 1
ATOM 1259 C CA . ALA A 1 168 ? 1.906 -9.930 -0.934 1.00 90.56 168 ALA A CA 1
ATOM 1260 C C . ALA A 1 168 ? 0.616 -10.000 -1.771 1.00 90.56 168 ALA A C 1
ATOM 1262 O O . ALA A 1 168 ? -0.442 -10.316 -1.231 1.00 90.56 168 ALA A O 1
ATOM 1263 N N . THR A 1 169 ? 0.690 -9.716 -3.075 1.00 91.12 169 THR A N 1
ATOM 1264 C CA . THR A 1 169 ? -0.465 -9.782 -3.988 1.00 91.12 169 THR A CA 1
ATOM 1265 C C . THR A 1 169 ? -0.909 -11.221 -4.238 1.00 91.12 169 THR A C 1
ATOM 1267 O O . THR A 1 169 ? -2.098 -11.511 -4.184 1.00 91.12 169 THR A O 1
ATOM 1270 N N . ILE A 1 170 ? 0.033 -12.147 -4.437 1.00 88.12 170 ILE A N 1
ATOM 1271 C CA . ILE A 1 170 ? -0.264 -13.580 -4.573 1.00 88.12 170 ILE A CA 1
ATOM 1272 C C . ILE A 1 170 ? -0.871 -14.121 -3.272 1.00 88.12 170 ILE A C 1
ATOM 1274 O O . ILE A 1 170 ? -1.873 -14.830 -3.314 1.00 88.12 170 ILE A O 1
ATOM 1278 N N . ALA A 1 171 ? -0.304 -13.749 -2.120 1.00 87.69 171 ALA A N 1
ATOM 1279 C CA . ALA A 1 171 ? -0.790 -14.177 -0.809 1.00 87.69 171 ALA A CA 1
ATOM 1280 C C . ALA A 1 171 ? -2.206 -13.669 -0.487 1.00 87.69 171 ALA A C 1
ATOM 1282 O O . ALA A 1 171 ? -2.909 -14.299 0.298 1.00 87.69 171 ALA A O 1
ATOM 1283 N N . LEU A 1 172 ? -2.647 -12.566 -1.109 1.00 88.94 172 LEU A N 1
ATOM 1284 C CA . LEU A 1 172 ? -4.024 -12.088 -0.972 1.00 88.94 172 LEU A CA 1
ATOM 1285 C C . LEU A 1 172 ? -5.043 -13.107 -1.511 1.00 88.94 172 LEU A C 1
ATOM 1287 O O . LEU A 1 172 ? -6.172 -13.130 -1.029 1.00 88.94 172 LEU A O 1
ATOM 1291 N N . ASN A 1 173 ? -4.645 -13.943 -2.483 1.00 86.19 173 ASN A N 1
ATOM 1292 C CA . ASN A 1 173 ? -5.472 -14.988 -3.095 1.00 86.19 173 ASN A CA 1
ATOM 1293 C C . ASN A 1 173 ? -6.881 -14.487 -3.474 1.00 86.19 173 ASN A C 1
ATOM 1295 O O . ASN A 1 173 ? -7.902 -15.056 -3.085 1.00 86.19 173 ASN A O 1
ATOM 1299 N N . HIS A 1 174 ? -6.928 -13.362 -4.187 1.00 84.88 174 HIS A N 1
ATOM 1300 C CA . HIS A 1 174 ? -8.158 -12.699 -4.605 1.00 84.88 174 HIS A CA 1
ATOM 1301 C C . HIS A 1 174 ? -8.065 -12.280 -6.070 1.00 84.88 174 HIS A C 1
ATOM 1303 O O . HIS A 1 174 ? -6.980 -11.952 -6.557 1.00 84.88 174 HIS A O 1
ATOM 1309 N N . ASP A 1 175 ? -9.207 -12.241 -6.755 1.00 86.12 175 ASP A N 1
ATOM 1310 C CA . ASP A 1 175 ? -9.280 -11.725 -8.118 1.00 86.12 175 ASP A CA 1
ATOM 1311 C C . ASP A 1 175 ? -8.871 -10.249 -8.144 1.00 86.12 175 ASP A C 1
ATOM 1313 O O . ASP A 1 175 ? -9.489 -9.381 -7.524 1.00 86.12 175 ASP A O 1
ATOM 1317 N N . MET A 1 176 ? -7.813 -9.949 -8.892 1.00 83.56 176 MET A N 1
ATOM 1318 C CA . MET A 1 176 ? -7.231 -8.612 -8.960 1.00 83.56 176 MET A CA 1
ATOM 1319 C C . MET A 1 176 ? -8.024 -7.700 -9.905 1.00 83.56 176 MET A C 1
ATOM 1321 O O . MET A 1 176 ? -7.568 -7.355 -10.993 1.00 83.56 176 MET A O 1
ATOM 1325 N N . THR A 1 177 ? -9.218 -7.279 -9.476 1.00 88.44 177 THR A N 1
ATOM 1326 C CA . THR A 1 177 ? -9.941 -6.154 -10.095 1.00 88.44 177 THR A CA 1
ATOM 1327 C C . THR A 1 177 ? -9.486 -4.856 -9.438 1.00 88.44 177 THR A C 1
ATOM 1329 O O . THR A 1 177 ? -10.001 -4.447 -8.401 1.00 88.44 177 THR A O 1
ATOM 1332 N N . GLU A 1 178 ? -8.461 -4.230 -10.006 1.00 87.81 178 GLU A N 1
ATOM 1333 C CA . GLU A 1 178 ? -7.754 -3.134 -9.348 1.00 87.81 178 GLU A CA 1
ATOM 1334 C C . GLU A 1 178 ? -8.557 -1.813 -9.253 1.00 87.81 178 GLU A C 1
ATOM 1336 O O . GLU A 1 178 ? -9.247 -1.433 -10.209 1.00 87.81 178 GLU A O 1
ATOM 1341 N N . PRO A 1 179 ? -8.379 -1.041 -8.159 1.00 93.62 179 PRO A N 1
ATOM 1342 C CA . PRO A 1 179 ? -7.599 -1.390 -6.971 1.00 93.62 179 PRO A CA 1
ATOM 1343 C C . PRO A 1 179 ? -8.366 -2.354 -6.052 1.00 93.62 179 PRO A C 1
ATOM 1345 O O . PRO A 1 179 ? -9.574 -2.217 -5.872 1.00 93.62 179 PRO A O 1
ATOM 1348 N N . VAL A 1 180 ? -7.651 -3.276 -5.403 1.00 94.81 180 VAL A N 1
ATOM 1349 C CA . VAL A 1 180 ? -8.206 -4.090 -4.311 1.00 94.81 180 VAL A CA 1
ATOM 1350 C C . VAL A 1 180 ? -7.823 -3.438 -2.988 1.00 94.81 180 VAL A C 1
ATOM 1352 O O . VAL A 1 180 ? -6.646 -3.206 -2.710 1.00 94.81 180 VAL A O 1
ATOM 1355 N N . ILE A 1 181 ? -8.823 -3.118 -2.171 1.00 94.38 181 ILE A N 1
ATOM 1356 C CA . ILE A 1 181 ? -8.620 -2.501 -0.860 1.00 94.38 181 ILE A CA 1
ATOM 1357 C C . ILE A 1 181 ? -8.844 -3.541 0.218 1.00 94.38 181 ILE A C 1
ATOM 1359 O O . ILE A 1 181 ? -9.878 -4.203 0.237 1.00 94.38 181 ILE A O 1
ATOM 1363 N N . VAL A 1 182 ? -7.903 -3.634 1.147 1.00 93.94 182 VAL A N 1
ATOM 1364 C CA . VAL A 1 182 ? -7.993 -4.484 2.328 1.00 93.94 182 VAL A CA 1
ATOM 1365 C C . VAL A 1 182 ? -8.016 -3.590 3.560 1.00 93.94 182 VAL A C 1
ATOM 1367 O O . VAL A 1 182 ? -7.123 -2.768 3.739 1.00 93.94 182 VAL A O 1
ATOM 1370 N N . ILE A 1 183 ? -9.030 -3.732 4.411 1.00 91.88 183 ILE A N 1
ATOM 1371 C CA . ILE A 1 183 ? -9.132 -3.021 5.689 1.00 91.88 183 ILE A CA 1
ATOM 1372 C C . ILE A 1 183 ? -9.124 -4.059 6.805 1.00 91.88 183 ILE A C 1
ATOM 1374 O O . ILE A 1 183 ? -9.934 -4.985 6.797 1.00 91.88 183 ILE A O 1
ATOM 1378 N N . ASN A 1 184 ? -8.187 -3.924 7.745 1.00 90.44 184 ASN A N 1
ATOM 1379 C CA . ASN A 1 184 ? -7.966 -4.858 8.852 1.00 90.44 184 ASN A CA 1
ATOM 1380 C C . ASN A 1 184 ? -7.874 -6.323 8.382 1.00 90.44 184 ASN A C 1
ATOM 1382 O O . ASN A 1 184 ? -8.476 -7.217 8.967 1.00 90.44 184 ASN A O 1
ATOM 1386 N N . GLY A 1 185 ? -7.134 -6.563 7.293 1.00 87.38 185 GLY A N 1
ATOM 1387 C CA . GLY A 1 185 ? -6.900 -7.904 6.745 1.00 87.38 185 GLY A CA 1
ATOM 1388 C C . GLY A 1 185 ? -8.065 -8.492 5.943 1.00 87.38 185 GLY A C 1
ATOM 1389 O O . GLY A 1 185 ? -8.050 -9.683 5.648 1.00 87.38 185 GLY A O 1
ATOM 1390 N N . MET A 1 186 ? -9.080 -7.696 5.588 1.00 86.88 186 MET A N 1
ATOM 1391 C CA . MET A 1 186 ? -10.199 -8.165 4.766 1.00 86.88 186 MET A CA 1
ATOM 1392 C C . MET A 1 186 ? -10.442 -7.282 3.555 1.00 86.88 186 MET A C 1
ATOM 1394 O O . MET A 1 186 ? -10.486 -6.057 3.671 1.00 86.88 186 MET A O 1
ATOM 1398 N N . VAL A 1 187 ? -10.671 -7.918 2.407 1.00 91.12 187 VAL A N 1
ATOM 1399 C CA . VAL A 1 187 ? -11.066 -7.227 1.180 1.00 91.12 187 VAL A CA 1
ATOM 1400 C C . VAL A 1 187 ? -12.364 -6.449 1.416 1.00 91.12 187 VAL A C 1
ATOM 1402 O O . VAL A 1 187 ? -13.368 -6.999 1.872 1.00 91.12 187 VAL A O 1
ATOM 1405 N N . ASN A 1 188 ? -12.342 -5.159 1.092 1.00 92.56 188 ASN A N 1
ATOM 1406 C CA . ASN A 1 188 ? -13.463 -4.241 1.210 1.00 92.56 188 ASN A CA 1
ATOM 1407 C C . ASN A 1 188 ? -13.729 -3.581 -0.151 1.00 92.56 188 ASN A C 1
ATOM 1409 O O . ASN A 1 188 ? -13.113 -2.583 -0.518 1.00 92.56 188 ASN A O 1
ATOM 1413 N N . THR A 1 189 ? -14.679 -4.133 -0.903 1.00 91.62 189 THR A N 1
ATOM 1414 C CA . THR A 1 189 ? -15.038 -3.635 -2.240 1.00 91.62 189 THR A CA 1
ATOM 1415 C C . THR A 1 189 ? -15.737 -2.275 -2.198 1.00 91.62 189 THR A C 1
ATOM 1417 O O . THR A 1 189 ? -15.553 -1.458 -3.098 1.00 91.62 189 THR A O 1
ATOM 1420 N N . ALA A 1 190 ? -16.479 -1.972 -1.126 1.00 91.00 190 ALA A N 1
ATOM 1421 C CA . ALA A 1 190 ? -17.118 -0.669 -0.935 1.00 91.00 190 ALA A CA 1
ATOM 1422 C C . ALA A 1 190 ? -16.093 0.468 -0.766 1.00 91.00 190 ALA A C 1
ATOM 1424 O O . ALA A 1 190 ? -16.384 1.628 -1.069 1.00 91.00 190 ALA A O 1
ATOM 1425 N N . ALA A 1 191 ? -14.877 0.143 -0.322 1.00 90.88 191 ALA A N 1
ATOM 1426 C CA . ALA A 1 191 ? -13.811 1.110 -0.118 1.00 90.88 191 ALA A CA 1
ATOM 1427 C C . ALA A 1 191 ? -13.252 1.670 -1.436 1.00 90.88 191 ALA A C 1
ATOM 1429 O O . ALA A 1 191 ? -12.718 2.774 -1.437 1.00 90.88 191 ALA A O 1
ATOM 1430 N N . VAL A 1 192 ? -13.441 0.978 -2.565 1.00 89.81 192 VAL A N 1
ATOM 1431 C CA . VAL A 1 192 ? -13.090 1.507 -3.895 1.00 89.81 192 VAL A CA 1
ATOM 1432 C C . VAL A 1 192 ? -13.939 2.735 -4.241 1.00 89.81 192 VAL A C 1
ATOM 1434 O O . VAL A 1 192 ? -13.441 3.688 -4.832 1.00 89.81 192 VAL A O 1
ATOM 1437 N N . ALA A 1 193 ? -15.215 2.742 -3.841 1.00 88.31 193 ALA A N 1
ATOM 1438 C CA . ALA A 1 193 ? -16.114 3.871 -4.069 1.00 88.31 193 ALA A CA 1
ATOM 1439 C C . ALA A 1 193 ? -15.984 4.956 -2.988 1.00 88.31 193 ALA A C 1
ATOM 1441 O O . ALA A 1 193 ? -16.136 6.141 -3.279 1.00 88.31 193 ALA A O 1
ATOM 1442 N N . ASN A 1 194 ? -15.745 4.563 -1.730 1.00 87.94 194 ASN A N 1
ATOM 1443 C CA . ASN A 1 194 ? -15.647 5.503 -0.616 1.00 87.94 194 ASN A CA 1
ATOM 1444 C C . ASN A 1 194 ? -14.747 4.979 0.516 1.00 87.94 194 ASN A C 1
ATOM 1446 O O . ASN A 1 194 ? -15.219 4.544 1.571 1.00 87.94 194 ASN A O 1
ATOM 1450 N N . LEU A 1 195 ? -13.433 5.039 0.292 1.00 89.44 195 LEU A N 1
ATOM 1451 C CA . LEU A 1 195 ? -12.422 4.553 1.233 1.00 89.44 195 LEU A CA 1
ATOM 1452 C C . LEU A 1 195 ? -12.540 5.214 2.607 1.00 89.44 195 LEU A C 1
ATOM 1454 O O . LEU A 1 195 ? -12.516 4.526 3.622 1.00 89.44 195 LEU A O 1
ATOM 1458 N N . LYS A 1 196 ? -12.730 6.538 2.647 1.00 89.00 196 LYS A N 1
ATOM 1459 C CA . LYS A 1 196 ? -12.872 7.299 3.892 1.00 89.00 196 LYS A CA 1
ATOM 1460 C C . LYS A 1 196 ? -14.017 6.775 4.750 1.00 89.00 196 LYS A C 1
ATOM 1462 O O . LYS A 1 196 ? -13.814 6.540 5.939 1.00 89.00 196 LYS A O 1
ATOM 1467 N N . ASN A 1 197 ? -15.191 6.544 4.159 1.00 88.88 197 ASN A N 1
ATOM 1468 C CA . ASN A 1 197 ? -16.318 6.018 4.921 1.00 88.88 197 ASN A CA 1
ATOM 1469 C C . ASN A 1 197 ? -16.014 4.632 5.486 1.00 88.88 197 ASN A C 1
ATOM 1471 O O . ASN A 1 197 ? -16.297 4.377 6.652 1.00 88.88 197 ASN A O 1
ATOM 1475 N N . GLN A 1 198 ? -15.394 3.761 4.691 1.00 91.00 198 GLN A N 1
ATOM 1476 C CA . GLN A 1 198 ? -15.055 2.411 5.139 1.00 91.00 198 GLN A CA 1
ATOM 1477 C C . GLN A 1 198 ? -13.981 2.403 6.235 1.00 91.00 198 GLN A C 1
ATOM 1479 O O . GLN A 1 198 ? -14.104 1.648 7.196 1.00 91.00 198 GLN A O 1
ATOM 1484 N N . VAL A 1 199 ? -12.978 3.282 6.155 1.00 90.56 199 VAL A N 1
ATOM 1485 C CA . VAL A 1 199 ? -11.981 3.457 7.223 1.00 90.56 199 VAL A CA 1
ATOM 1486 C C . VAL A 1 199 ? -12.646 3.965 8.497 1.00 90.56 199 VAL A C 1
ATOM 1488 O O . VAL A 1 199 ? -12.419 3.409 9.563 1.00 90.56 199 VAL A O 1
ATOM 1491 N N . CYS A 1 200 ? -13.516 4.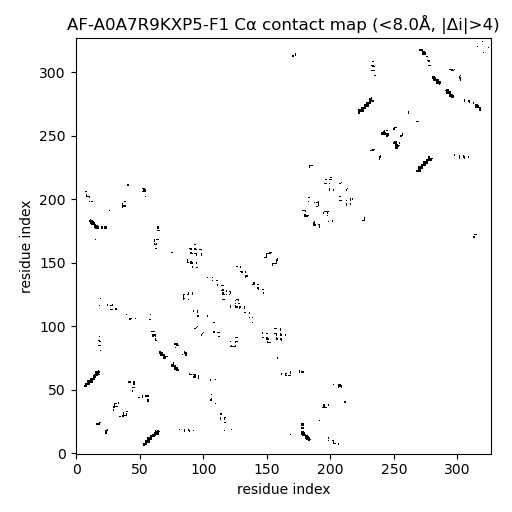969 8.405 1.00 89.75 200 CYS A N 1
ATOM 1492 C CA . CYS A 1 200 ? -14.255 5.479 9.557 1.00 89.75 200 CYS A CA 1
ATOM 1493 C C . CYS A 1 200 ? -15.140 4.418 10.226 1.00 89.75 200 CYS A C 1
ATOM 1495 O O . CYS A 1 200 ? -15.217 4.386 11.453 1.00 89.75 200 CYS A O 1
ATOM 1497 N N . LEU A 1 201 ? -15.785 3.546 9.445 1.00 89.69 201 LEU A N 1
ATOM 1498 C CA . LEU A 1 201 ? -16.560 2.417 9.972 1.00 89.69 201 LEU A CA 1
ATOM 1499 C C . LEU A 1 201 ? -15.675 1.359 10.647 1.00 89.69 201 LEU A C 1
ATOM 1501 O O . LEU A 1 201 ? -16.135 0.696 11.569 1.00 89.69 201 LEU A O 1
ATOM 1505 N N . ALA A 1 202 ? -14.414 1.230 10.228 1.00 89.19 202 ALA A N 1
ATOM 1506 C CA . ALA A 1 202 ? -13.442 0.329 10.842 1.00 89.19 202 ALA A CA 1
ATOM 1507 C C . ALA A 1 202 ? -12.795 0.888 12.125 1.00 89.19 202 ALA A C 1
ATOM 1509 O O . ALA A 1 202 ? -12.165 0.128 12.858 1.00 89.19 202 ALA A O 1
ATOM 1510 N N . ILE A 1 203 ? -12.934 2.190 12.405 1.00 86.69 203 ILE A N 1
ATOM 1511 C CA . ILE A 1 203 ? -12.526 2.787 13.684 1.00 86.69 203 ILE A CA 1
ATOM 1512 C C . ILE A 1 203 ? -13.630 2.529 14.713 1.00 86.69 203 ILE A C 1
ATOM 1514 O O . ILE A 1 203 ? -14.806 2.792 14.433 1.00 86.69 203 ILE A O 1
ATOM 1518 N N . ASP A 1 204 ? -13.251 2.087 15.919 1.00 83.94 204 ASP A N 1
ATOM 1519 C CA . ASP A 1 204 ? -14.195 1.934 17.029 1.00 83.94 204 ASP A CA 1
ATOM 1520 C C . ASP A 1 204 ? -14.998 3.218 17.224 1.00 83.94 204 ASP A C 1
ATOM 1522 O O . ASP A 1 204 ? -14.443 4.317 17.265 1.00 83.94 204 ASP A O 1
ATOM 1526 N N . ALA A 1 205 ? -16.314 3.087 17.391 1.00 82.75 205 ALA A N 1
ATOM 1527 C CA . ALA A 1 205 ? -17.215 4.235 17.459 1.00 82.75 205 ALA A CA 1
ATOM 1528 C C . ALA A 1 205 ? -16.809 5.259 18.540 1.00 82.75 205 ALA A C 1
ATOM 1530 O O . ALA A 1 205 ? -16.958 6.460 18.331 1.00 82.75 205 ALA A O 1
ATOM 1531 N N . ALA A 1 206 ? -16.238 4.800 19.662 1.00 82.88 206 ALA A N 1
ATOM 1532 C CA . ALA A 1 206 ? -15.745 5.654 20.749 1.00 82.88 206 ALA A CA 1
ATOM 1533 C C . ALA A 1 206 ? -14.464 6.445 20.403 1.00 82.88 206 ALA A C 1
ATOM 1535 O O . ALA A 1 206 ? -14.178 7.462 21.036 1.00 82.88 206 ALA A O 1
ATOM 1536 N N . ASN A 1 207 ? -13.706 5.982 19.406 1.00 84.56 207 ASN A N 1
ATOM 1537 C CA . ASN A 1 207 ? -12.433 6.551 18.962 1.00 84.56 207 ASN A CA 1
ATOM 1538 C C . ASN A 1 207 ? -12.533 7.231 17.585 1.00 84.56 207 ASN A C 1
ATOM 1540 O O . ASN A 1 207 ? -11.556 7.814 17.105 1.00 84.56 207 ASN A O 1
ATOM 1544 N N . ARG A 1 208 ? -13.708 7.171 16.947 1.00 85.81 208 ARG A N 1
ATOM 1545 C CA . ARG A 1 208 ? -13.971 7.733 15.623 1.00 85.81 208 ARG A CA 1
ATOM 1546 C C . ARG A 1 208 ? -13.860 9.266 15.664 1.00 85.81 208 ARG A C 1
ATOM 1548 O O . ARG A 1 208 ? -14.547 9.908 16.461 1.00 85.81 208 ARG A O 1
ATOM 1555 N N . PRO A 1 209 ? -13.030 9.886 14.811 1.00 84.38 209 PRO A N 1
ATOM 1556 C CA . PRO A 1 209 ? -12.872 11.334 14.812 1.00 84.38 209 PRO A CA 1
ATOM 1557 C C . PRO A 1 209 ? -14.126 12.030 14.276 1.00 84.38 209 PRO A C 1
ATOM 1559 O O . PRO A 1 209 ? -14.538 11.798 13.141 1.00 84.38 209 PRO A O 1
ATOM 1562 N N . ALA A 1 210 ? -14.729 12.904 15.083 1.00 84.38 210 ALA A N 1
ATOM 1563 C CA . ALA A 1 210 ? -16.001 13.543 14.746 1.00 84.38 210 ALA A CA 1
ATOM 1564 C C . ALA A 1 210 ? -15.930 14.407 13.476 1.00 84.38 210 ALA A C 1
ATOM 1566 O O . ALA A 1 210 ? -16.869 14.391 12.687 1.00 84.38 210 ALA A O 1
ATOM 1567 N N . THR A 1 211 ? -14.829 15.136 13.265 1.00 84.62 211 THR A N 1
ATOM 1568 C CA . THR A 1 211 ? -14.659 16.037 12.115 1.00 84.62 211 THR A CA 1
ATOM 1569 C C . THR A 1 211 ? -14.439 15.252 10.827 1.00 84.62 211 THR A C 1
ATOM 1571 O O . THR A 1 211 ? -15.149 15.442 9.841 1.00 84.62 211 THR A O 1
ATOM 1574 N N . GLU A 1 212 ? -13.470 14.339 10.827 1.00 84.81 212 GLU A N 1
ATOM 1575 C CA . GLU A 1 212 ? -13.114 13.560 9.652 1.00 84.81 212 GLU A CA 1
ATOM 1576 C C . GLU A 1 212 ? -14.233 12.578 9.304 1.00 84.81 212 GLU A C 1
ATOM 1578 O O . GLU A 1 212 ? -14.588 12.476 8.138 1.00 84.81 212 GLU A O 1
ATOM 1583 N N . CYS A 1 213 ? -14.862 11.923 10.279 1.00 86.12 213 CYS A N 1
ATOM 1584 C CA . CYS A 1 213 ? -15.937 10.958 10.041 1.00 86.12 213 CYS A CA 1
ATOM 1585 C C . CYS A 1 213 ? -17.353 11.557 10.133 1.00 86.12 213 CYS A C 1
ATOM 1587 O O . CYS A 1 213 ? -18.328 10.815 10.282 1.00 86.12 213 CYS A O 1
ATOM 1589 N N . ALA A 1 214 ? -17.486 12.885 10.041 1.00 86.56 214 ALA A N 1
ATOM 1590 C CA . ALA A 1 214 ? -18.777 13.567 10.069 1.00 86.56 214 ALA A CA 1
ATOM 1591 C C . ALA A 1 214 ? -19.721 13.061 8.962 1.00 86.56 214 ALA A C 1
ATOM 1593 O O . ALA A 1 214 ? -19.313 12.868 7.817 1.00 86.56 214 ALA A O 1
ATOM 1594 N N . GLY A 1 215 ? -21.002 12.878 9.301 1.00 83.75 215 GLY A N 1
ATOM 1595 C CA . GLY A 1 215 ? -22.046 12.467 8.352 1.00 83.75 215 GLY A CA 1
ATOM 1596 C C . GLY A 1 215 ? -22.063 10.974 8.011 1.00 83.75 215 GLY A C 1
ATOM 1597 O O . GLY A 1 215 ? -22.932 10.534 7.260 1.00 83.75 215 GLY A O 1
ATOM 1598 N N . ILE A 1 216 ? -21.150 10.180 8.577 1.00 82.00 216 ILE A N 1
ATOM 1599 C CA . ILE A 1 216 ? -21.179 8.726 8.437 1.00 82.00 216 ILE A CA 1
ATOM 1600 C C . ILE A 1 216 ? -22.200 8.178 9.424 1.00 82.00 216 ILE A C 1
ATOM 1602 O O . ILE A 1 216 ? -21.956 8.098 10.628 1.00 82.00 216 ILE A O 1
ATOM 1606 N N . VAL A 1 217 ? -23.362 7.815 8.893 1.00 75.12 217 VAL A N 1
ATOM 1607 C CA . VAL A 1 217 ? -24.346 7.032 9.633 1.00 75.12 217 VAL A CA 1
ATOM 1608 C C . VAL A 1 217 ? -23.820 5.607 9.679 1.00 75.12 217 VAL A C 1
ATOM 1610 O O . VAL A 1 217 ? -23.584 5.015 8.627 1.00 75.12 217 VAL A O 1
ATOM 1613 N N . ASP A 1 218 ? -23.605 5.082 10.884 1.00 68.38 218 ASP A N 1
ATOM 1614 C CA . ASP A 1 218 ? -23.285 3.669 11.058 1.00 68.38 218 ASP A CA 1
ATOM 1615 C C . ASP A 1 218 ? -24.449 2.863 10.462 1.00 68.38 218 ASP A C 1
ATOM 1617 O O . ASP A 1 218 ? -25.576 2.975 10.969 1.00 68.38 218 ASP A O 1
ATOM 1621 N N . PRO A 1 219 ? -24.260 2.124 9.352 1.00 62.91 219 PRO A N 1
ATOM 1622 C CA . PRO A 1 219 ? -25.273 1.170 8.950 1.00 62.91 219 PRO A CA 1
ATOM 1623 C C . PRO A 1 219 ? -25.446 0.223 10.137 1.00 62.91 219 PRO A C 1
ATOM 1625 O O . PRO A 1 219 ? -24.453 -0.203 10.720 1.00 62.91 219 PRO A O 1
ATOM 1628 N N . THR A 1 220 ? -26.699 -0.035 10.525 1.00 56.59 220 THR A N 1
ATOM 1629 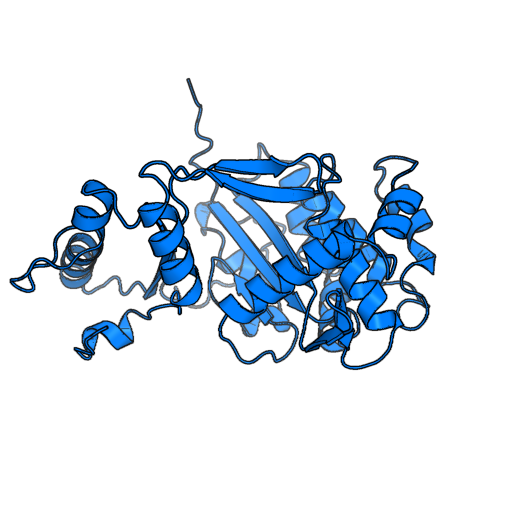C CA . THR A 1 220 ? -27.107 -0.872 11.669 1.00 56.59 220 THR A CA 1
ATOM 1630 C C . THR A 1 220 ? -26.034 -1.908 12.003 1.00 56.59 220 THR A C 1
ATOM 1632 O O . THR A 1 220 ? -25.724 -2.677 11.093 1.00 56.59 220 THR A O 1
ATOM 1635 N N . PRO A 1 221 ? -25.459 -1.914 13.228 1.00 51.53 221 PRO A N 1
ATOM 1636 C CA . PRO A 1 221 ? -24.132 -2.449 13.527 1.00 51.53 221 PRO A CA 1
ATOM 1637 C C . PRO A 1 221 ? -23.844 -3.707 12.723 1.00 51.53 221 PRO A C 1
ATOM 1639 O O . PRO A 1 221 ? -24.329 -4.803 13.025 1.00 51.53 221 PRO A O 1
ATOM 1642 N N . VAL A 1 222 ? -23.111 -3.522 11.627 1.00 51.16 222 VAL A N 1
ATOM 1643 C CA . VAL A 1 222 ? -22.699 -4.638 10.794 1.00 51.16 222 VAL A CA 1
ATOM 1644 C C . VAL A 1 222 ? -21.685 -5.387 11.634 1.00 51.16 222 VAL A C 1
ATOM 1646 O O . VAL A 1 222 ? -20.667 -4.815 12.014 1.00 51.16 222 VAL A O 1
ATOM 1649 N N . LYS A 1 223 ? -22.028 -6.637 11.969 1.00 55.72 223 LYS A N 1
ATOM 1650 C CA . LYS A 1 223 ? -21.187 -7.634 12.642 1.00 55.72 223 LYS A CA 1
ATOM 1651 C C . LYS A 1 223 ? -19.712 -7.315 12.423 1.00 55.72 223 LYS A C 1
ATOM 1653 O O . LYS A 1 223 ? -19.213 -7.484 11.309 1.00 55.72 223 LYS A O 1
ATOM 1658 N N . SER A 1 224 ? -19.049 -6.803 13.454 1.00 51.75 224 SER A N 1
ATOM 1659 C CA . SER A 1 224 ? -17.645 -6.437 13.357 1.00 51.75 224 SER A CA 1
ATOM 1660 C C . SER A 1 224 ? -16.871 -7.694 12.992 1.00 51.75 224 SER A C 1
ATOM 1662 O O . SER A 1 224 ? -16.938 -8.715 13.677 1.00 51.75 224 SER A O 1
ATOM 1664 N N . LYS A 1 225 ? -16.202 -7.655 11.846 1.00 58.56 225 LYS A N 1
ATOM 1665 C CA . LYS A 1 225 ? -15.326 -8.743 11.458 1.00 58.56 225 LYS A CA 1
ATOM 1666 C C . LYS A 1 225 ? -13.990 -8.540 12.169 1.00 58.56 225 LYS A C 1
ATOM 1668 O O . LYS A 1 225 ? -13.418 -7.453 12.094 1.00 58.56 225 LYS A O 1
ATOM 1673 N N . VAL A 1 226 ? -13.522 -9.546 12.894 1.00 64.00 226 VAL A N 1
ATOM 1674 C CA . VAL A 1 226 ? -12.293 -9.474 13.694 1.00 64.00 226 VAL A CA 1
ATOM 1675 C C . VAL A 1 226 ? -11.204 -10.219 12.937 1.00 64.00 226 VAL A C 1
ATOM 1677 O O . VAL A 1 226 ? -11.386 -11.385 12.618 1.00 64.00 226 VAL A O 1
ATOM 1680 N N . SER A 1 227 ? -10.075 -9.578 12.648 1.00 65.50 227 SER A N 1
ATOM 1681 C CA . SER A 1 227 ? -8.913 -10.276 12.089 1.00 65.50 227 SER A CA 1
ATOM 1682 C C . SER A 1 227 ? -7.895 -10.540 13.189 1.00 65.50 227 SER A C 1
ATOM 1684 O O . SER A 1 227 ? -7.535 -9.631 13.937 1.00 65.50 227 SER A O 1
ATOM 1686 N N . VAL A 1 228 ? -7.450 -11.788 13.307 1.00 70.75 228 VAL A N 1
ATOM 1687 C CA . VAL A 1 228 ? -6.464 -12.223 14.295 1.00 70.75 228 VAL A CA 1
ATOM 1688 C C . VAL A 1 228 ? -5.245 -12.759 13.560 1.00 70.75 228 VAL A C 1
ATOM 1690 O O . VAL A 1 228 ? -5.306 -13.798 12.903 1.00 70.75 228 VAL A O 1
ATOM 1693 N N . GLN A 1 229 ? -4.119 -12.062 13.706 1.00 73.31 229 GLN A N 1
ATOM 1694 C CA . GLN A 1 229 ? -2.830 -12.536 13.213 1.00 73.31 229 GLN A CA 1
ATOM 1695 C C . GLN A 1 229 ? -2.155 -13.411 14.270 1.00 73.31 229 GLN A C 1
ATOM 1697 O O . GLN A 1 229 ? -1.913 -12.974 15.397 1.00 73.31 229 GLN A O 1
ATOM 1702 N N . VAL A 1 230 ? -1.827 -14.647 13.907 1.00 77.25 230 VAL A N 1
ATOM 1703 C CA . VAL A 1 230 ? -1.177 -15.624 14.782 1.00 77.25 230 VAL A CA 1
ATOM 1704 C C . VAL A 1 230 ? 0.238 -15.876 14.284 1.00 77.25 230 VAL A C 1
ATOM 1706 O O . VAL A 1 230 ? 0.447 -16.619 13.330 1.00 77.25 230 VAL A O 1
ATOM 1709 N N . TYR A 1 231 ? 1.225 -15.284 14.954 1.00 79.75 231 TYR A N 1
ATOM 1710 C CA . TYR A 1 231 ? 2.637 -15.551 14.683 1.00 79.75 231 TYR A CA 1
ATOM 1711 C C . TYR A 1 231 ? 3.078 -16.829 15.394 1.00 79.75 231 TYR A C 1
ATOM 1713 O O . TYR A 1 231 ? 2.864 -16.976 16.600 1.00 79.75 231 TYR A O 1
ATOM 1721 N N . TYR A 1 232 ? 3.711 -17.750 14.670 1.00 81.25 232 TYR A N 1
ATOM 1722 C CA . TYR A 1 232 ? 4.111 -19.039 15.235 1.00 81.25 232 TYR A CA 1
ATOM 1723 C C . TYR A 1 232 ? 5.420 -19.581 14.658 1.00 81.25 232 TYR A C 1
ATOM 1725 O O . TYR A 1 232 ? 5.839 -19.223 13.557 1.00 81.25 232 TYR A O 1
ATOM 1733 N N . THR A 1 233 ? 6.064 -20.463 15.426 1.00 81.12 233 THR A N 1
ATOM 1734 C CA . THR A 1 233 ? 7.217 -21.254 14.982 1.00 81.12 233 THR A CA 1
ATOM 1735 C C . THR A 1 233 ? 6.725 -22.681 14.726 1.00 81.12 233 THR A C 1
ATOM 1737 O O . THR A 1 233 ? 6.311 -23.327 15.690 1.00 81.12 233 THR A O 1
ATOM 1740 N N . PRO A 1 234 ? 6.741 -23.196 13.483 1.00 78.50 234 PRO A N 1
ATOM 1741 C CA . PRO A 1 234 ? 6.099 -24.470 13.141 1.00 78.50 234 PRO A CA 1
ATOM 1742 C C . PRO A 1 234 ? 6.517 -25.663 14.009 1.00 78.50 234 PRO A C 1
ATOM 1744 O O . PRO A 1 234 ? 5.683 -26.512 14.305 1.00 78.50 234 PRO A O 1
ATOM 1747 N N . LEU A 1 235 ? 7.782 -25.717 14.442 1.00 80.62 235 LEU A N 1
ATOM 1748 C CA . LEU A 1 235 ? 8.312 -26.830 15.241 1.00 80.62 235 LEU A CA 1
ATOM 1749 C C . LEU A 1 235 ? 8.360 -26.565 16.749 1.00 80.62 235 LEU A C 1
ATOM 1751 O O . LEU A 1 235 ? 8.711 -27.458 17.518 1.00 80.62 235 LEU A O 1
ATOM 1755 N N . ALA A 1 236 ? 8.007 -25.362 17.207 1.00 82.19 236 ALA A N 1
ATOM 1756 C CA . ALA A 1 236 ? 7.980 -25.097 18.638 1.00 82.19 236 ALA A CA 1
ATOM 1757 C C . ALA A 1 236 ? 6.769 -25.795 19.262 1.00 82.19 236 ALA A C 1
ATOM 1759 O O . ALA A 1 236 ? 5.630 -25.486 18.910 1.00 82.19 236 ALA A O 1
ATOM 1760 N N . GLN A 1 237 ? 7.000 -26.663 20.253 1.00 81.88 237 GLN A N 1
ATOM 1761 C CA . GLN A 1 237 ? 5.928 -27.417 20.917 1.00 81.88 237 GLN A CA 1
ATOM 1762 C C . GLN A 1 237 ? 4.786 -26.509 21.397 1.00 81.88 237 GLN A C 1
ATOM 1764 O O . GLN A 1 237 ? 3.626 -26.828 21.198 1.00 81.88 237 GLN A O 1
ATOM 1769 N N . LYS A 1 238 ? 5.097 -25.316 21.922 1.00 80.38 238 LYS A N 1
ATOM 1770 C CA . LYS A 1 238 ? 4.077 -24.340 22.345 1.00 80.38 238 LYS A CA 1
ATOM 1771 C C . LYS A 1 238 ? 3.209 -23.815 21.198 1.00 80.38 238 LYS A C 1
ATOM 1773 O O . LYS A 1 238 ? 2.037 -23.542 21.414 1.00 80.38 238 LYS A O 1
ATOM 1778 N N . SER A 1 239 ? 3.779 -23.626 20.009 1.00 82.12 239 SER A N 1
ATOM 1779 C CA . SER A 1 239 ? 3.026 -23.216 18.819 1.00 82.12 239 SER A CA 1
ATOM 1780 C C . SER A 1 239 ? 2.156 -24.358 18.308 1.00 82.12 239 SER A C 1
ATOM 1782 O O . SER A 1 239 ? 1.000 -24.126 17.968 1.00 82.12 239 SER A O 1
ATOM 1784 N N . ILE A 1 240 ? 2.681 -25.584 18.328 1.00 79.19 240 ILE A N 1
ATOM 1785 C CA . ILE A 1 240 ? 1.920 -26.794 18.008 1.00 79.19 240 ILE A CA 1
ATOM 1786 C C . ILE A 1 240 ? 0.747 -26.935 18.981 1.00 79.19 240 ILE A C 1
ATOM 1788 O O . ILE A 1 240 ? -0.387 -27.028 18.539 1.00 79.19 240 ILE A O 1
ATOM 1792 N N . ASP A 1 241 ? 0.979 -26.835 20.289 1.00 76.56 241 ASP A N 1
ATOM 1793 C CA . ASP A 1 241 ? -0.068 -26.936 21.314 1.00 76.56 241 ASP A CA 1
ATOM 1794 C C . ASP A 1 241 ? -1.127 -25.820 21.206 1.00 76.56 241 ASP A C 1
ATOM 1796 O O . ASP A 1 241 ? -2.268 -25.994 21.635 1.00 76.56 241 ASP A O 1
ATOM 1800 N N . PHE A 1 242 ? -0.749 -24.660 20.659 1.00 76.25 242 PHE A N 1
ATOM 1801 C CA . PHE A 1 242 ? -1.629 -23.506 20.474 1.00 76.25 242 PHE A CA 1
ATOM 1802 C C . PHE A 1 242 ? -2.500 -23.600 19.212 1.00 76.25 242 PHE A C 1
ATOM 1804 O O . PHE A 1 242 ? -3.625 -23.093 19.218 1.00 76.25 242 PHE A O 1
ATOM 1811 N N . ILE A 1 243 ? -1.978 -24.211 18.141 1.00 75.19 243 ILE A N 1
ATOM 1812 C CA . ILE A 1 243 ? -2.613 -24.272 16.812 1.00 75.19 243 ILE A CA 1
ATOM 1813 C C . ILE A 1 243 ? -3.288 -25.624 16.562 1.00 75.19 243 ILE A C 1
ATOM 1815 O O . ILE A 1 243 ? -4.339 -25.672 15.926 1.00 75.19 243 ILE A O 1
ATOM 1819 N N . ALA A 1 244 ? -2.700 -26.721 17.034 1.00 66.88 244 ALA A N 1
ATOM 1820 C CA . ALA A 1 244 ? -3.170 -28.060 16.726 1.00 66.88 244 ALA A CA 1
ATOM 1821 C C . ALA A 1 244 ? -4.501 -28.369 17.423 1.00 66.88 244 ALA A C 1
ATOM 1823 O O . ALA A 1 244 ? -4.669 -28.192 18.633 1.00 66.88 244 ALA A O 1
ATOM 1824 N N . LEU A 1 245 ? -5.428 -28.933 16.650 1.00 57.69 245 LEU A N 1
ATOM 1825 C CA . LEU A 1 245 ? -6.503 -29.754 17.192 1.00 57.69 245 LEU A CA 1
ATOM 1826 C C . LEU A 1 245 ? -5.863 -30.971 17.859 1.00 57.69 245 LEU A C 1
ATOM 1828 O O . LEU A 1 245 ? -4.970 -31.594 17.282 1.00 57.69 245 LEU A O 1
ATOM 1832 N N . ASN A 1 246 ? -6.287 -31.326 19.073 1.00 52.25 246 ASN A N 1
ATOM 1833 C CA . ASN A 1 246 ? -5.798 -32.573 19.645 1.00 52.25 246 ASN A CA 1
ATOM 1834 C C . ASN A 1 246 ? -6.358 -33.774 18.848 1.00 52.25 246 ASN A C 1
ATOM 1836 O O . ASN A 1 246 ? -7.360 -33.657 18.139 1.00 52.25 246 ASN A O 1
ATOM 1840 N N . ALA A 1 247 ? -5.726 -34.942 18.988 1.00 44.72 247 ALA A N 1
ATOM 1841 C CA . ALA A 1 247 ? -6.100 -36.174 18.281 1.00 44.72 247 ALA A CA 1
ATOM 1842 C C . ALA A 1 247 ? -7.539 -36.669 18.560 1.00 44.72 247 ALA A C 1
ATOM 1844 O O . ALA A 1 247 ? -8.015 -37.589 17.903 1.00 44.72 247 ALA A O 1
ATOM 1845 N N . GLU A 1 248 ? -8.235 -36.065 19.524 1.00 51.88 248 GLU A N 1
ATOM 1846 C CA . GLU A 1 248 ? -9.606 -36.394 19.920 1.00 51.88 248 GLU A CA 1
ATOM 1847 C C . GLU A 1 248 ? -10.642 -35.425 19.319 1.00 51.88 248 GLU A C 1
ATOM 1849 O O . GLU A 1 248 ? -11.826 -35.521 19.632 1.00 51.88 248 GLU A O 1
ATOM 1854 N N . GLY A 1 249 ? -10.222 -34.452 18.499 1.00 54.78 249 GLY A N 1
ATOM 1855 C CA . GLY A 1 249 ? -11.105 -33.399 17.981 1.00 54.78 249 GLY A CA 1
ATOM 1856 C C . GLY A 1 249 ? -11.546 -32.379 19.041 1.00 54.78 249 GLY A C 1
ATOM 1857 O O . GLY A 1 249 ? -12.357 -31.494 18.758 1.00 54.78 249 GLY A O 1
ATOM 1858 N N . ASN A 1 250 ? -10.997 -32.462 20.255 1.00 55.75 250 ASN A N 1
ATOM 1859 C CA . ASN A 1 250 ? -11.203 -31.484 21.309 1.00 55.75 250 ASN A CA 1
ATOM 1860 C C . ASN A 1 250 ? -10.318 -30.268 21.029 1.00 55.75 250 ASN A C 1
ATOM 1862 O O . ASN A 1 250 ? -9.085 -30.305 21.064 1.00 55.75 250 ASN A O 1
ATOM 1866 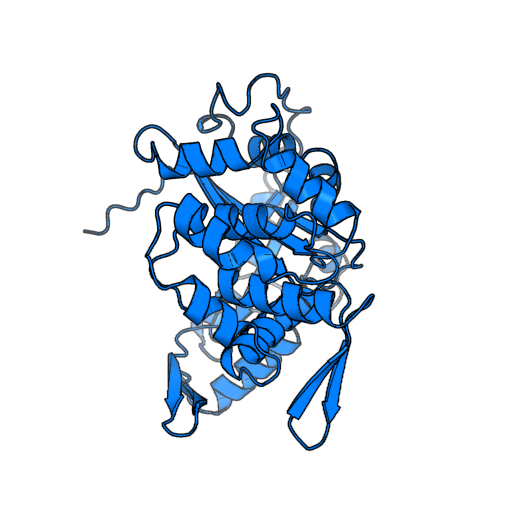N N . ALA A 1 251 ? -10.982 -29.158 20.748 1.00 54.34 251 ALA A N 1
ATOM 1867 C CA . ALA A 1 251 ? -10.349 -27.889 20.477 1.00 54.34 251 ALA A CA 1
ATOM 1868 C C . ALA A 1 251 ? -9.589 -27.392 21.725 1.00 54.34 251 ALA A C 1
ATOM 1870 O O . ALA A 1 251 ? -10.192 -26.894 22.675 1.00 54.34 251 ALA A O 1
ATOM 1871 N N . ARG A 1 252 ? -8.261 -27.535 21.742 1.00 55.72 252 ARG A N 1
ATOM 1872 C CA . ARG A 1 252 ? -7.375 -26.775 22.637 1.00 55.72 252 ARG A CA 1
ATOM 1873 C C . ARG A 1 252 ? -6.824 -25.566 21.870 1.00 55.72 252 ARG A C 1
ATOM 1875 O O . ARG A 1 252 ? -6.829 -25.554 20.644 1.00 55.72 252 ARG A O 1
ATOM 1882 N N . GLY A 1 253 ? -6.425 -24.520 22.592 1.00 65.81 253 GLY A N 1
ATOM 1883 C CA . GLY A 1 253 ? -5.890 -23.293 21.991 1.00 65.81 253 GLY A CA 1
ATOM 1884 C C . GLY A 1 253 ? -6.957 -22.332 21.449 1.00 65.81 253 GLY A C 1
ATOM 1885 O O . GLY A 1 253 ? -8.095 -22.310 21.924 1.00 65.81 253 GLY A O 1
ATOM 1886 N N . VAL A 1 254 ? -6.575 -21.504 20.470 1.00 67.31 254 VAL A N 1
ATOM 1887 C CA . VAL A 1 254 ? -7.408 -20.412 19.916 1.00 67.31 254 VAL A CA 1
ATOM 1888 C C . VAL A 1 254 ? -8.722 -20.925 19.349 1.00 67.31 254 VAL A C 1
ATOM 1890 O O . VAL A 1 254 ? -9.774 -20.351 19.618 1.00 67.31 254 VAL A O 1
ATOM 1893 N N . TYR A 1 255 ? -8.677 -22.046 18.630 1.00 63.97 255 TYR A N 1
ATOM 1894 C CA . TYR A 1 255 ? -9.867 -22.640 18.035 1.00 63.97 255 TYR A CA 1
ATOM 1895 C C . TYR A 1 255 ? -10.906 -23.035 19.098 1.00 63.97 255 TYR A C 1
ATOM 1897 O O . TYR A 1 255 ? -12.095 -22.771 18.932 1.00 63.97 255 TYR A O 1
ATOM 1905 N N . GLY A 1 256 ? -10.466 -23.602 20.228 1.00 66.81 256 GLY A N 1
ATOM 1906 C CA . GLY A 1 256 ? -11.362 -24.013 21.315 1.00 66.81 256 GLY A CA 1
ATOM 1907 C C . GLY A 1 256 ? -11.906 -22.852 22.123 1.00 66.81 256 GLY A C 1
ATOM 1908 O O . GLY A 1 256 ? -13.097 -22.820 22.425 1.00 66.81 256 GLY A O 1
ATOM 1909 N N . LEU A 1 257 ? -11.053 -21.869 22.413 1.00 66.00 257 LEU A N 1
ATOM 1910 C CA . LEU A 1 257 ? -11.462 -20.629 23.067 1.00 66.00 257 LEU A CA 1
ATOM 1911 C C . LEU A 1 257 ? -12.557 -19.922 22.270 1.00 66.00 257 LEU A C 1
ATOM 1913 O O . LEU A 1 257 ? -13.578 -19.543 22.834 1.00 66.00 257 LEU A O 1
ATOM 1917 N N . ILE A 1 258 ? -12.379 -19.809 20.957 1.00 67.44 258 ILE A N 1
ATOM 1918 C CA . ILE A 1 258 ? -13.303 -19.077 20.093 1.00 67.44 258 ILE A CA 1
ATOM 1919 C C . ILE A 1 258 ? -14.583 -19.854 19.864 1.00 67.44 258 ILE A C 1
ATOM 1921 O O . ILE A 1 258 ? -15.662 -19.290 20.006 1.00 67.44 258 ILE A O 1
ATOM 1925 N N . LYS A 1 259 ? -14.487 -21.149 19.552 1.00 63.38 259 LYS A N 1
ATOM 1926 C CA . LYS A 1 259 ? -15.673 -21.980 19.347 1.00 63.38 259 LYS A CA 1
ATOM 1927 C C . LYS A 1 259 ? -16.568 -21.976 20.588 1.00 63.38 259 LYS A C 1
ATOM 1929 O O . LYS A 1 259 ? -17.773 -21.809 20.446 1.00 63.38 259 LYS A O 1
ATOM 1934 N N . ASN A 1 260 ? -15.984 -22.091 21.781 1.00 64.19 260 ASN A N 1
ATOM 1935 C CA . ASN A 1 260 ? -16.748 -22.113 23.028 1.00 64.19 260 ASN A CA 1
ATOM 1936 C C . ASN A 1 260 ? -17.288 -20.719 23.395 1.00 64.19 260 ASN A C 1
ATOM 1938 O O . ASN A 1 260 ? -18.462 -20.594 23.719 1.00 64.19 260 ASN A O 1
ATOM 1942 N N . GLN A 1 261 ? -16.491 -19.650 23.268 1.00 62.53 261 GLN A N 1
ATOM 1943 C CA . GLN A 1 261 ? -16.959 -18.293 23.592 1.00 62.53 261 GLN A CA 1
ATOM 1944 C C . GLN A 1 261 ? -17.984 -17.734 22.592 1.00 62.53 261 GLN A C 1
ATOM 1946 O O . GLN A 1 261 ? -18.860 -16.967 22.990 1.00 62.53 261 GLN A O 1
ATOM 1951 N N . LEU A 1 262 ? -17.899 -18.101 21.308 1.00 61.28 262 LEU A N 1
ATOM 1952 C CA . LEU A 1 262 ? -18.863 -17.670 20.289 1.00 61.28 262 LEU A CA 1
ATOM 1953 C C . LEU A 1 262 ? -20.159 -18.487 20.316 1.00 61.28 262 LEU A C 1
ATOM 1955 O O . LEU A 1 262 ? -21.217 -17.940 20.013 1.00 61.28 262 LEU A O 1
ATOM 1959 N N . ALA A 1 263 ? -20.101 -19.776 20.666 1.00 56.94 263 ALA A N 1
ATOM 1960 C CA . ALA A 1 263 ? -21.294 -20.620 20.749 1.00 56.94 263 ALA A CA 1
ATOM 1961 C C . ALA A 1 263 ? -22.234 -20.195 21.890 1.00 56.94 263 ALA A C 1
ATOM 1963 O O . ALA A 1 263 ? -23.453 -20.239 21.722 1.00 56.94 263 ALA A O 1
ATOM 1964 N N . ASP A 1 264 ? -21.680 -19.722 23.008 1.00 56.12 264 ASP A N 1
ATOM 1965 C CA . ASP A 1 264 ? -22.459 -19.340 24.191 1.00 56.12 264 ASP A CA 1
ATOM 1966 C C . ASP A 1 264 ? -23.118 -17.954 24.069 1.00 56.12 264 ASP A C 1
ATOM 1968 O O . ASP A 1 264 ? -24.011 -17.612 24.846 1.00 56.12 264 ASP A O 1
ATOM 1972 N N . ASN A 1 265 ? -22.727 -17.148 23.075 1.00 51.16 265 ASN A N 1
ATOM 1973 C CA . ASN A 1 265 ? -23.193 -15.772 22.927 1.00 51.16 265 ASN A CA 1
ATOM 1974 C C . ASN A 1 265 ? -24.031 -15.594 21.651 1.00 51.16 265 ASN A C 1
ATOM 1976 O O . ASN A 1 265 ? -23.600 -15.009 20.658 1.00 51.16 265 ASN A O 1
ATOM 1980 N N . ALA A 1 266 ? -25.275 -16.085 21.683 1.00 51.50 266 ALA A N 1
ATOM 1981 C CA . ALA A 1 266 ? -26.205 -16.083 20.543 1.00 51.50 266 ALA A CA 1
ATOM 1982 C C . ALA A 1 266 ? -26.468 -14.693 19.916 1.00 51.50 266 ALA A C 1
ATOM 1984 O O . ALA A 1 266 ? -26.953 -14.608 18.784 1.00 51.50 266 ALA A O 1
ATOM 1985 N N . GLN A 1 267 ? -26.149 -13.606 20.630 1.00 46.78 267 GLN A N 1
ATOM 1986 C CA . GLN A 1 267 ? -26.305 -12.233 20.146 1.00 46.78 267 GLN A CA 1
ATOM 1987 C C . GLN A 1 267 ? -25.077 -11.674 19.419 1.00 46.78 267 GLN A C 1
ATOM 1989 O O . GLN A 1 267 ? -25.205 -10.667 18.724 1.00 46.78 267 GLN A O 1
ATOM 1994 N N . VAL A 1 268 ? -23.910 -12.320 19.509 1.00 49.81 268 VAL A N 1
ATOM 1995 C CA . VAL A 1 268 ? -22.662 -11.770 18.974 1.00 49.81 268 VAL A CA 1
ATOM 1996 C C . VAL A 1 268 ? -22.078 -12.694 17.911 1.00 49.81 268 VAL A C 1
ATOM 1998 O O . VAL A 1 268 ? -21.252 -13.564 18.164 1.00 49.81 268 VAL A O 1
ATOM 2001 N N . LYS A 1 269 ? -22.533 -12.502 16.671 1.00 54.22 269 LYS A N 1
ATOM 2002 C CA . LYS A 1 269 ? -21.976 -13.181 15.495 1.00 54.22 269 LYS A CA 1
ATOM 2003 C C . LYS A 1 269 ? -20.796 -12.369 14.963 1.00 54.22 269 LYS A C 1
ATOM 2005 O O . LYS A 1 269 ? -20.996 -11.562 14.061 1.00 54.22 269 LYS A O 1
ATOM 2010 N N . TYR A 1 270 ? -19.603 -12.559 15.518 1.00 58.12 270 TYR A N 1
ATOM 2011 C CA . TYR A 1 270 ? -18.378 -12.068 14.883 1.00 58.12 270 TYR A CA 1
ATOM 2012 C C . TYR A 1 270 ? -18.055 -12.924 13.653 1.00 58.12 270 TYR A C 1
ATOM 2014 O O . TYR A 1 270 ? -18.249 -14.139 13.667 1.00 58.12 270 TYR A O 1
ATOM 2022 N N . ASP A 1 271 ? -17.566 -12.291 12.593 1.00 58.59 271 ASP A N 1
ATOM 2023 C CA . ASP A 1 271 ? -16.901 -12.987 11.489 1.00 58.59 271 ASP A CA 1
ATOM 2024 C C . ASP A 1 271 ? -15.398 -12.882 11.759 1.00 58.59 271 ASP A C 1
ATOM 2026 O O . ASP A 1 271 ? -14.822 -11.804 11.611 1.00 58.59 271 ASP A O 1
ATOM 2030 N N . ILE A 1 272 ? -14.793 -13.940 12.303 1.00 65.25 272 ILE A N 1
ATOM 2031 C CA . ILE A 1 272 ? -13.385 -13.907 12.710 1.00 65.25 272 ILE A CA 1
ATOM 2032 C C . ILE A 1 272 ? -12.521 -14.519 11.610 1.00 65.25 272 ILE A C 1
ATOM 2034 O O . ILE A 1 272 ? -12.692 -15.689 11.268 1.00 65.25 272 ILE A O 1
ATOM 2038 N N . ASN A 1 273 ? -11.578 -13.736 11.091 1.00 65.69 273 ASN A N 1
ATOM 2039 C CA . ASN A 1 273 ? -10.560 -14.192 10.156 1.00 65.69 273 ASN A CA 1
ATOM 2040 C C . ASN A 1 273 ? -9.256 -14.510 10.903 1.00 65.69 273 ASN A C 1
ATOM 2042 O O . ASN A 1 273 ? -8.812 -13.712 11.731 1.00 65.69 273 ASN A O 1
ATOM 2046 N N . PHE A 1 274 ? -8.633 -15.648 10.597 1.00 70.62 274 PHE A N 1
ATOM 2047 C CA . PHE A 1 274 ? -7.334 -16.035 11.147 1.00 70.62 274 PHE A CA 1
ATOM 2048 C C . PHE A 1 274 ? -6.264 -15.968 10.069 1.00 70.62 274 PHE A C 1
ATOM 2050 O O . PHE A 1 274 ? -6.320 -16.694 9.080 1.00 70.62 274 PHE A O 1
ATOM 2057 N N . GLU A 1 275 ? -5.249 -15.142 10.298 1.00 74.12 275 GLU A N 1
ATOM 2058 C CA . GLU A 1 275 ? -4.045 -15.117 9.476 1.00 74.12 275 GLU A CA 1
ATOM 2059 C C . GLU A 1 275 ? -2.897 -15.747 10.267 1.00 74.12 275 GLU A C 1
ATOM 2061 O O . GLU A 1 275 ? -2.367 -15.166 11.215 1.00 74.12 275 GLU A O 1
ATOM 2066 N N . TYR A 1 276 ? -2.513 -16.965 9.902 1.00 76.44 276 TYR A N 1
ATOM 2067 C CA . TYR A 1 276 ? -1.395 -17.658 10.531 1.00 76.44 276 TYR A CA 1
ATOM 2068 C C . TYR A 1 276 ? -0.098 -17.244 9.848 1.00 76.44 276 TYR A C 1
ATOM 2070 O O . TYR A 1 276 ? 0.075 -17.483 8.663 1.00 76.44 276 TYR A O 1
ATOM 2078 N N . ILE A 1 277 ? 0.846 -16.662 10.578 1.00 76.38 277 ILE A N 1
ATOM 2079 C CA . ILE A 1 277 ? 2.113 -16.174 10.032 1.00 76.38 277 ILE A CA 1
ATOM 2080 C C . ILE A 1 277 ? 3.249 -17.047 10.597 1.00 76.38 277 ILE A C 1
ATOM 2082 O O . ILE A 1 277 ? 3.622 -16.888 11.765 1.00 76.38 277 ILE A O 1
ATOM 2086 N N . PRO A 1 278 ? 3.811 -17.990 9.811 1.00 75.38 278 PRO A N 1
ATOM 2087 C CA . PRO A 1 278 ? 4.931 -18.839 10.198 1.00 75.38 278 PRO A CA 1
ATOM 2088 C C . PRO A 1 278 ? 6.197 -17.992 10.135 1.00 75.38 278 PRO A C 1
ATOM 2090 O O . PRO A 1 278 ? 6.996 -18.070 9.211 1.00 75.38 278 PRO A O 1
ATOM 2093 N N . TRP A 1 279 ? 6.330 -17.079 11.081 1.00 66.94 279 TRP A N 1
ATOM 2094 C CA . TRP A 1 279 ? 7.456 -16.168 11.175 1.00 66.94 279 TRP A CA 1
ATOM 2095 C C . TRP A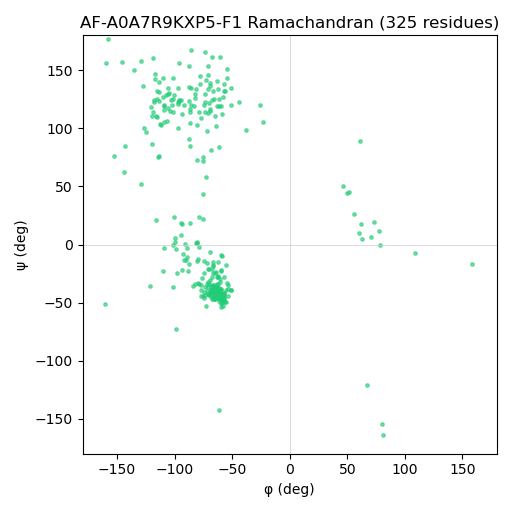 1 279 ? 7.753 -15.957 12.644 1.00 66.94 279 TRP A C 1
ATOM 2097 O O . TRP A 1 279 ? 7.585 -14.869 13.186 1.00 66.94 279 TRP A O 1
ATOM 2107 N N . GLY A 1 280 ? 8.116 -17.046 13.318 1.00 63.75 280 GLY A N 1
ATOM 2108 C CA . GLY A 1 280 ? 8.552 -17.000 14.702 1.00 63.75 280 GLY A CA 1
ATOM 2109 C C . GLY A 1 280 ? 9.810 -16.143 14.893 1.00 63.75 280 GLY A C 1
ATOM 2110 O O . GLY A 1 280 ? 10.045 -15.121 14.257 1.00 63.75 280 GLY A O 1
ATOM 2111 N N . ARG A 1 281 ? 10.702 -16.578 15.777 1.00 63.81 281 ARG A N 1
ATOM 2112 C CA . ARG A 1 281 ? 11.932 -15.844 16.135 1.00 63.81 281 ARG A CA 1
ATOM 2113 C C . ARG A 1 281 ? 13.055 -15.910 15.079 1.00 63.81 281 ARG A C 1
ATOM 2115 O O . ARG A 1 281 ? 14.224 -15.739 15.422 1.00 63.81 281 ARG A O 1
ATOM 2122 N N . ALA A 1 282 ? 12.734 -16.191 13.818 1.00 69.50 282 ALA A N 1
ATOM 2123 C CA . ALA A 1 282 ? 13.731 -16.267 12.758 1.00 69.50 282 ALA A CA 1
ATOM 2124 C C . ALA A 1 282 ? 14.345 -14.882 12.500 1.00 69.50 282 ALA A C 1
ATOM 2126 O O . ALA A 1 282 ? 13.632 -13.887 12.359 1.00 69.50 282 ALA A O 1
ATOM 2127 N N . THR A 1 283 ? 15.673 -14.814 12.423 1.00 74.06 283 THR A N 1
ATOM 2128 C CA . THR A 1 283 ? 16.385 -13.577 12.080 1.00 74.06 283 THR A CA 1
ATOM 2129 C C . THR A 1 283 ? 16.819 -13.602 10.619 1.00 74.06 283 THR A C 1
ATOM 2131 O O . THR A 1 283 ? 17.163 -14.649 10.069 1.00 74.06 283 THR A O 1
ATOM 2134 N N . LYS A 1 284 ? 16.767 -12.435 9.970 1.00 75.19 284 LYS A N 1
ATOM 2135 C CA . LYS A 1 284 ? 17.191 -12.230 8.581 1.00 75.19 284 LYS A CA 1
ATOM 2136 C C . LYS A 1 284 ? 18.523 -11.490 8.595 1.00 75.19 284 LYS A C 1
ATOM 2138 O O . LYS A 1 284 ? 18.578 -10.349 9.051 1.00 75.19 284 LYS A O 1
ATOM 2143 N N . THR A 1 285 ? 19.578 -12.107 8.079 1.00 77.62 285 THR A N 1
ATOM 2144 C CA . THR A 1 285 ? 20.881 -11.464 7.872 1.00 77.62 285 THR A CA 1
ATOM 2145 C C . THR A 1 285 ? 21.177 -11.369 6.380 1.00 77.62 285 THR A C 1
ATOM 2147 O O . THR A 1 285 ? 20.864 -12.270 5.602 1.00 77.62 285 THR A O 1
ATOM 2150 N N . ARG A 1 286 ? 21.742 -10.238 5.946 1.00 65.06 286 ARG A N 1
ATOM 2151 C CA . ARG A 1 286 ? 22.242 -10.082 4.575 1.00 65.06 286 ARG A CA 1
ATOM 2152 C C . ARG A 1 286 ? 23.726 -10.420 4.594 1.00 65.06 286 ARG A C 1
ATOM 2154 O O . ARG A 1 286 ? 24.472 -9.872 5.402 1.00 65.06 286 ARG A O 1
ATOM 2161 N N . THR A 1 287 ? 24.125 -11.369 3.760 1.00 76.62 287 THR A N 1
ATOM 2162 C CA . THR A 1 287 ? 25.537 -11.718 3.568 1.00 76.62 287 THR A CA 1
ATOM 2163 C C . THR A 1 287 ? 26.248 -10.628 2.759 1.00 76.62 287 THR A C 1
ATOM 2165 O O . THR A 1 287 ? 25.596 -9.798 2.125 1.00 76.62 287 THR A O 1
ATOM 2168 N N . THR A 1 288 ? 27.582 -10.643 2.749 1.00 74.50 288 THR A N 1
ATOM 2169 C CA . THR A 1 288 ? 28.410 -9.733 1.934 1.00 74.50 288 THR A CA 1
ATOM 2170 C C . THR A 1 288 ? 28.151 -9.856 0.431 1.00 74.50 288 THR A C 1
ATOM 2172 O O . THR A 1 288 ? 28.388 -8.902 -0.299 1.00 74.50 288 THR A O 1
ATOM 2175 N N . ASP A 1 289 ? 27.607 -10.991 -0.015 1.00 74.94 289 ASP A N 1
ATOM 2176 C CA . ASP A 1 289 ? 27.259 -11.259 -1.417 1.00 74.94 289 ASP A CA 1
ATOM 2177 C C . ASP A 1 289 ? 25.796 -10.901 -1.731 1.00 74.94 289 ASP A C 1
ATOM 2179 O O . ASP A 1 289 ? 25.203 -11.422 -2.675 1.00 74.94 289 ASP A O 1
ATOM 2183 N N . ASP A 1 290 ? 25.171 -10.089 -0.879 1.00 64.31 290 ASP A N 1
ATOM 2184 C CA . ASP A 1 290 ? 23.780 -9.639 -0.970 1.00 64.31 290 ASP A CA 1
ATOM 2185 C C . ASP A 1 290 ? 22.711 -10.746 -0.878 1.00 64.31 290 ASP A C 1
ATOM 2187 O O . ASP A 1 290 ? 21.505 -10.494 -0.949 1.00 64.31 290 ASP A O 1
ATOM 2191 N N . LYS A 1 291 ? 23.128 -11.992 -0.626 1.00 65.75 291 LYS A N 1
ATOM 2192 C CA . LYS A 1 291 ? 22.210 -13.100 -0.348 1.00 65.75 291 LYS A CA 1
ATOM 2193 C C . LYS A 1 291 ? 21.548 -12.897 1.006 1.00 65.75 291 LYS A C 1
ATOM 2195 O O . LYS A 1 291 ? 22.201 -12.534 1.989 1.00 65.75 291 LYS A O 1
ATOM 2200 N N . VAL A 1 292 ? 20.255 -13.191 1.060 1.00 63.47 292 VAL A N 1
ATOM 2201 C CA . VAL A 1 292 ? 19.492 -13.246 2.304 1.00 63.47 292 VAL A CA 1
ATOM 2202 C C . VAL A 1 292 ? 19.702 -14.614 2.943 1.00 63.47 292 VAL A C 1
ATOM 2204 O O . VAL A 1 292 ? 19.351 -15.634 2.352 1.00 63.47 292 VAL A O 1
ATOM 2207 N N . GLN A 1 293 ? 20.252 -14.629 4.153 1.00 76.00 293 GLN A N 1
ATOM 2208 C CA . GLN A 1 293 ? 20.339 -15.814 4.991 1.00 76.00 293 GLN A CA 1
ATOM 2209 C C . GLN A 1 293 ? 19.318 -15.703 6.125 1.00 76.00 293 GLN A C 1
ATOM 2211 O O . GLN A 1 293 ? 19.151 -14.652 6.747 1.00 76.00 293 GLN A O 1
ATOM 2216 N N . TYR A 1 294 ? 18.607 -16.799 6.363 1.00 74.44 294 TYR A N 1
ATOM 2217 C CA . TYR A 1 294 ? 17.653 -16.914 7.454 1.00 74.44 294 TYR A CA 1
ATOM 2218 C C . TYR A 1 294 ? 18.272 -17.785 8.537 1.00 74.44 294 TYR A C 1
ATOM 2220 O O . TYR A 1 294 ? 18.744 -18.884 8.249 1.00 74.44 294 TYR A O 1
ATOM 2228 N N . THR A 1 295 ? 18.248 -17.297 9.771 1.00 80.06 295 THR A N 1
ATOM 2229 C CA . THR A 1 295 ? 18.643 -18.068 10.948 1.00 80.06 295 THR A CA 1
ATOM 2230 C C . THR A 1 295 ? 17.382 -18.374 11.739 1.00 80.06 295 THR A C 1
ATOM 2232 O O . THR A 1 295 ? 16.812 -17.483 12.373 1.00 80.06 295 THR A O 1
ATOM 2235 N N . CYS A 1 296 ? 16.923 -19.621 11.668 1.00 81.81 296 CYS A N 1
ATOM 2236 C CA . CYS A 1 296 ? 15.767 -20.096 12.426 1.00 81.81 296 CYS A CA 1
ATOM 2237 C C . CYS A 1 296 ? 16.197 -20.602 13.803 1.00 81.81 296 CYS A C 1
ATOM 2239 O O . CYS A 1 296 ? 17.346 -20.999 13.998 1.00 81.81 296 CYS A O 1
ATOM 2241 N N . VAL A 1 297 ? 15.279 -20.559 14.768 1.00 78.19 297 VAL A N 1
ATOM 2242 C CA . VAL A 1 297 ? 15.610 -20.840 16.173 1.00 78.19 297 VAL A CA 1
ATOM 2243 C C . VAL A 1 297 ? 15.846 -22.322 16.417 1.00 78.19 297 VAL A C 1
ATOM 2245 O O . VAL A 1 297 ? 16.762 -22.665 17.155 1.00 78.19 297 VAL A O 1
ATOM 2248 N N . GLU A 1 298 ? 15.086 -23.187 15.749 1.00 80.31 298 GLU A N 1
ATOM 2249 C CA . GLU A 1 298 ? 15.180 -24.643 15.919 1.00 80.31 298 GLU A CA 1
ATOM 2250 C C . GLU A 1 298 ? 15.990 -25.305 14.775 1.00 80.31 298 GLU A C 1
ATOM 2252 O O . GLU A 1 298 ? 15.837 -26.488 14.470 1.00 80.31 298 GLU A O 1
ATOM 2257 N N . GLY A 1 299 ? 16.866 -24.535 14.112 1.00 83.94 299 GLY A N 1
ATOM 2258 C CA . GLY A 1 299 ? 17.773 -25.013 13.060 1.00 83.94 299 GLY A CA 1
ATOM 2259 C C . GLY A 1 299 ? 17.149 -25.160 11.663 1.00 83.94 299 GLY A C 1
ATOM 2260 O O . GLY A 1 299 ? 16.092 -24.610 11.352 1.00 83.94 299 GLY A O 1
ATOM 2261 N N . ASP A 1 300 ? 17.829 -25.900 10.781 1.00 81.69 300 ASP A N 1
ATOM 2262 C CA . ASP A 1 300 ? 17.484 -25.993 9.350 1.00 81.69 300 ASP A CA 1
ATOM 2263 C C . ASP A 1 300 ? 16.106 -26.607 9.082 1.00 81.69 300 ASP A C 1
ATOM 2265 O O . ASP A 1 300 ? 15.424 -26.234 8.122 1.00 81.69 300 ASP A O 1
ATOM 2269 N N . THR A 1 301 ? 15.684 -27.561 9.912 1.00 80.81 301 THR A N 1
ATOM 2270 C CA . THR A 1 301 ? 14.373 -28.210 9.780 1.00 80.81 301 THR A CA 1
ATOM 2271 C C . THR A 1 301 ? 13.245 -27.205 10.012 1.00 80.81 301 THR A C 1
ATOM 2273 O O . THR A 1 301 ? 12.265 -27.208 9.270 1.00 80.81 301 THR A O 1
ATOM 2276 N N . ASP A 1 302 ? 13.416 -26.285 10.962 1.00 78.88 302 ASP A N 1
ATOM 2277 C CA . ASP A 1 302 ? 12.462 -25.208 11.248 1.00 78.88 302 ASP A CA 1
ATOM 2278 C C . ASP A 1 302 ? 12.395 -24.188 10.116 1.00 78.88 302 ASP A C 1
ATOM 2280 O O . ASP A 1 302 ? 11.310 -23.778 9.707 1.00 78.88 302 ASP A O 1
ATOM 2284 N N . CYS A 1 303 ? 13.538 -23.857 9.509 1.00 76.44 303 CYS A N 1
ATOM 2285 C CA . CYS A 1 303 ? 13.561 -23.035 8.301 1.00 76.44 303 CYS A CA 1
ATOM 2286 C C . CYS A 1 303 ? 12.812 -23.696 7.139 1.00 76.44 303 CYS A C 1
ATOM 2288 O O . CYS A 1 303 ? 12.075 -23.023 6.415 1.00 76.44 303 CYS A O 1
ATOM 2290 N N . LYS A 1 304 ? 12.974 -25.009 6.942 1.00 80.25 304 LYS A N 1
ATOM 2291 C CA . LYS A 1 304 ? 12.243 -25.747 5.900 1.00 80.25 304 LYS A CA 1
ATOM 2292 C C . LYS A 1 304 ? 10.740 -25.769 6.182 1.00 80.25 304 LYS A C 1
ATOM 2294 O O . LYS A 1 304 ? 9.968 -25.487 5.270 1.00 80.25 304 LYS A O 1
ATOM 2299 N N . ALA A 1 305 ? 10.337 -26.037 7.425 1.00 76.31 305 ALA A N 1
ATOM 2300 C CA . ALA A 1 305 ? 8.934 -26.030 7.839 1.00 76.31 305 ALA A CA 1
ATOM 2301 C C . ALA A 1 305 ? 8.303 -24.636 7.694 1.00 76.31 305 ALA A C 1
ATOM 2303 O O . ALA A 1 305 ? 7.227 -24.499 7.121 1.00 76.31 305 ALA A O 1
ATOM 2304 N N . THR A 1 306 ? 9.015 -23.589 8.112 1.00 75.00 306 THR A N 1
ATOM 2305 C CA . THR A 1 306 ? 8.610 -22.187 7.947 1.00 75.00 306 THR A CA 1
ATOM 2306 C C . THR A 1 306 ? 8.383 -21.842 6.478 1.00 75.00 306 THR A C 1
ATOM 2308 O O . THR A 1 306 ? 7.338 -21.299 6.125 1.00 75.00 306 THR A O 1
ATOM 2311 N N . ARG A 1 307 ? 9.318 -22.218 5.594 1.00 72.50 307 ARG A N 1
ATOM 2312 C CA . ARG A 1 307 ? 9.161 -22.014 4.145 1.00 72.50 307 ARG A CA 1
ATOM 2313 C C . ARG A 1 307 ? 7.962 -22.778 3.590 1.00 72.50 307 ARG A C 1
ATOM 2315 O O . ARG A 1 307 ? 7.237 -22.220 2.780 1.00 72.50 307 ARG A O 1
ATOM 2322 N N . LEU A 1 308 ? 7.741 -24.017 4.029 1.00 73.31 308 LEU A N 1
ATOM 2323 C CA . LEU A 1 308 ? 6.604 -24.828 3.592 1.00 73.31 308 LEU A CA 1
ATOM 2324 C C . LEU A 1 308 ? 5.265 -24.200 4.007 1.00 73.31 308 LEU A C 1
ATOM 2326 O O . LEU A 1 308 ? 4.366 -24.068 3.184 1.00 73.31 308 LEU A O 1
ATOM 2330 N N . HIS A 1 309 ? 5.148 -23.759 5.258 1.00 70.62 309 HIS A N 1
ATOM 2331 C CA . HIS A 1 309 ? 3.932 -23.127 5.768 1.00 70.62 309 HIS A CA 1
ATOM 2332 C C . HIS A 1 309 ? 3.685 -21.760 5.115 1.00 70.62 309 HIS A C 1
ATOM 2334 O O . HIS A 1 309 ? 2.547 -21.431 4.798 1.00 70.62 309 HIS A O 1
ATOM 2340 N N . ALA A 1 310 ? 4.742 -20.988 4.838 1.00 67.75 310 ALA A N 1
ATOM 2341 C CA . ALA A 1 310 ? 4.627 -19.714 4.129 1.00 67.75 310 ALA A CA 1
ATOM 2342 C C . ALA A 1 310 ? 4.106 -19.878 2.690 1.00 67.75 310 ALA A C 1
ATOM 2344 O O . ALA A 1 310 ? 3.467 -18.969 2.173 1.00 67.75 310 ALA A O 1
ATOM 2345 N N . ILE A 1 311 ? 4.358 -21.029 2.056 1.00 63.03 311 ILE A N 1
ATOM 2346 C CA . ILE A 1 311 ? 3.820 -21.363 0.728 1.00 63.03 311 ILE A CA 1
ATOM 2347 C C . ILE A 1 311 ? 2.344 -21.785 0.819 1.00 63.03 311 ILE A C 1
ATOM 2349 O O . ILE A 1 311 ? 1.574 -21.481 -0.086 1.00 63.03 311 ILE A O 1
ATOM 2353 N N . ASN A 1 312 ? 1.946 -22.460 1.903 1.00 57.16 312 ASN A N 1
ATOM 2354 C CA . ASN A 1 312 ? 0.612 -23.054 2.057 1.00 57.16 312 ASN A CA 1
ATOM 2355 C C . ASN A 1 312 ? -0.430 -22.163 2.747 1.00 57.16 312 ASN A C 1
ATOM 2357 O O . ASN A 1 312 ? -1.599 -22.542 2.787 1.00 57.16 312 ASN A O 1
ATOM 2361 N N . ASN A 1 313 ? -0.047 -21.008 3.294 1.00 53.06 313 ASN A N 1
ATOM 2362 C CA . ASN A 1 313 ? -0.975 -20.088 3.949 1.00 53.06 313 ASN A CA 1
ATOM 2363 C C . ASN A 1 313 ? -1.938 -19.434 2.951 1.00 53.06 313 ASN A C 1
ATOM 2365 O O . ASN A 1 313 ? -1.763 -18.297 2.523 1.00 53.06 313 ASN A O 1
ATOM 2369 N N . SER A 1 314 ? -2.982 -20.175 2.616 1.00 46.03 314 SER A N 1
ATOM 2370 C CA . SER A 1 314 ? -4.227 -19.648 2.081 1.00 46.03 314 SER A CA 1
ATOM 2371 C C . SER A 1 314 ? -5.099 -19.263 3.277 1.00 46.03 314 SER A C 1
ATOM 2373 O O . SER A 1 314 ? -5.180 -20.018 4.245 1.00 46.03 314 SER A O 1
ATOM 2375 N N . VAL A 1 315 ? -5.718 -18.084 3.243 1.00 45.16 315 VAL A N 1
ATOM 2376 C CA . VAL A 1 315 ? -6.668 -17.613 4.265 1.00 45.16 315 VAL A CA 1
ATOM 2377 C C . VAL A 1 315 ? -7.736 -18.689 4.511 1.00 45.16 315 VAL A C 1
ATOM 2379 O O . VAL A 1 315 ? -8.438 -19.072 3.578 1.00 45.16 315 VAL A O 1
ATOM 2382 N N . VAL A 1 316 ? -7.854 -19.191 5.746 1.00 43.25 316 VAL A N 1
ATOM 2383 C CA . VAL A 1 316 ? -8.871 -20.192 6.111 1.00 43.25 316 VAL A CA 1
ATOM 2384 C C . VAL A 1 316 ? -10.095 -19.465 6.661 1.00 43.25 316 VAL A C 1
ATOM 2386 O O . VAL A 1 316 ? -10.040 -18.876 7.741 1.00 43.25 316 VAL A O 1
ATOM 2389 N N . TYR A 1 317 ? -11.214 -19.508 5.935 1.00 37.81 317 TYR A N 1
ATOM 2390 C CA . TYR A 1 317 ? -12.465 -18.907 6.393 1.00 37.81 317 TYR A CA 1
ATOM 2391 C C . TYR A 1 317 ? -13.150 -19.800 7.432 1.00 37.81 317 TYR A C 1
ATOM 2393 O O . TYR A 1 317 ? -13.264 -21.014 7.269 1.00 37.81 317 TYR A O 1
ATOM 2401 N N . PHE A 1 318 ? -13.689 -19.192 8.493 1.00 36.16 318 PHE A N 1
ATOM 2402 C CA . PHE A 1 318 ? -14.372 -19.918 9.574 1.00 36.16 318 PHE A CA 1
ATOM 2403 C C . PHE A 1 318 ? -15.593 -20.727 9.082 1.00 36.16 318 PHE A C 1
ATOM 2405 O O . PHE A 1 318 ? -15.994 -21.702 9.717 1.00 36.16 318 PHE A O 1
ATOM 2412 N N . GLN A 1 319 ? -16.172 -20.355 7.933 1.00 34.50 319 GLN A N 1
ATOM 2413 C CA . GLN A 1 319 ? -17.271 -21.094 7.301 1.00 34.50 319 GLN A CA 1
ATOM 2414 C C . GLN A 1 319 ? -16.825 -22.448 6.720 1.00 34.50 319 GLN A C 1
ATOM 2416 O O . GLN A 1 319 ? -17.576 -23.415 6.830 1.00 34.50 319 GLN A O 1
ATOM 2421 N N . ASP A 1 320 ? -15.596 -22.551 6.205 1.00 34.22 320 ASP A N 1
ATOM 2422 C CA . ASP A 1 320 ? -15.064 -23.782 5.597 1.00 34.22 320 ASP A CA 1
ATOM 2423 C C . ASP A 1 320 ? -14.697 -24.840 6.651 1.00 34.22 320 ASP A C 1
ATOM 2425 O O . ASP A 1 320 ? -14.724 -26.044 6.388 1.00 34.22 320 ASP A O 1
ATOM 2429 N N . ILE A 1 321 ? -14.416 -24.398 7.882 1.00 37.59 321 ILE A N 1
ATOM 2430 C CA . ILE A 1 321 ? -14.088 -25.269 9.020 1.00 37.59 321 ILE A CA 1
ATOM 2431 C C . ILE A 1 321 ? -15.353 -25.903 9.622 1.00 37.59 321 ILE A C 1
ATOM 2433 O O . ILE A 1 321 ? -15.335 -27.062 10.043 1.00 37.59 321 ILE A O 1
ATOM 2437 N N . LEU A 1 322 ? -16.487 -25.189 9.627 1.00 33.84 322 LEU A N 1
ATOM 2438 C CA . LEU A 1 322 ? -17.769 -25.743 10.088 1.00 33.84 322 LEU A CA 1
ATOM 2439 C C . LEU A 1 322 ? -18.302 -26.853 9.168 1.00 33.84 322 LEU A C 1
ATOM 2441 O O . LEU A 1 322 ? -19.097 -27.678 9.617 1.00 33.84 322 LEU A O 1
ATOM 2445 N N . ALA A 1 323 ? -17.841 -26.904 7.915 1.00 37.19 323 ALA A N 1
ATOM 2446 C CA . ALA A 1 323 ? -18.204 -27.935 6.947 1.00 37.19 323 ALA A CA 1
ATOM 2447 C C . ALA A 1 323 ? -17.448 -29.269 7.134 1.00 37.19 323 ALA A C 1
ATOM 2449 O O . ALA A 1 323 ? -17.737 -30.232 6.427 1.00 37.19 323 ALA A O 1
ATOM 2450 N N . GLY A 1 324 ? -16.517 -29.366 8.095 1.00 28.64 324 GLY A N 1
ATOM 2451 C CA . GLY A 1 324 ? -15.798 -30.614 8.389 1.00 28.64 324 GLY A CA 1
ATOM 2452 C C . GLY A 1 324 ? -14.745 -30.998 7.344 1.00 28.64 324 GLY A C 1
ATOM 2453 O O . GLY A 1 324 ? -14.348 -32.159 7.262 1.00 28.64 324 GLY A O 1
ATOM 2454 N N . THR A 1 325 ? -14.296 -30.040 6.536 1.00 31.56 325 THR A N 1
ATOM 2455 C CA . THR A 1 325 ? -13.236 -30.239 5.548 1.00 31.56 325 THR A CA 1
ATOM 2456 C C . THR A 1 325 ? -11.896 -30.415 6.270 1.00 31.56 325 THR A C 1
ATOM 2458 O O . THR A 1 325 ? -11.422 -29.492 6.927 1.00 31.56 325 THR A O 1
ATOM 2461 N N . ASN A 1 326 ? -11.299 -31.609 6.188 1.00 29.14 326 ASN A N 1
ATOM 2462 C CA . ASN A 1 326 ? -9.948 -31.849 6.702 1.00 29.14 326 ASN A CA 1
ATOM 2463 C C . ASN A 1 326 ? -8.935 -31.068 5.852 1.00 29.14 326 ASN A C 1
ATOM 2465 O O . ASN A 1 326 ? -8.905 -31.244 4.632 1.00 29.14 326 ASN A O 1
ATOM 2469 N N . ILE A 1 327 ? -8.138 -30.227 6.516 1.00 33.31 327 ILE A N 1
ATOM 2470 C CA . ILE A 1 327 ? -6.959 -29.535 5.971 1.00 33.31 327 ILE A CA 1
ATOM 2471 C C . ILE A 1 327 ? -5.741 -30.441 6.140 1.00 33.31 327 ILE A C 1
ATOM 2473 O O . ILE A 1 327 ? -5.596 -31.005 7.251 1.00 33.31 327 ILE A O 1
#

Mean predicted aligned error: 12.48 Å

Nearest PDB structures (foldseek):
  6nwx-assembly1_A  TM=8.511E-01  e=6.691E-10  Mus musculus
  5t2x-assembly2_B  TM=2.912E-01  e=4.767E+00  Legionella pneumophila subsp. pneumophila str. Philadelphia 1

InterPro domains:
  IPR004911 Gamma interferon inducible lysosomal thiol reductase GILT [PF03227] (52-135)
  IPR004911 Gamma interferon inducible lysosomal thiol reductase GILT [PF03227] (256-310)
  IPR004911 Gamma interferon inducible lysosomal thiol reductase GILT [PTHR13234] (52-218)

Radius of gyration: 21.45 Å; Cα contacts (8 Å, |Δi|>4): 491; chains: 1; bounding box: 56×56×52 Å

pLDDT: mean 75.92, std 15.79, range [24.81, 95.38]

Secondary structure (DSSP, 8-state):
-----TT-EEEEEEEEE-TT-HHHHHHHHHHHS--TT-SHHHHHHHHH-TTT--EEEEEEEEETTT-EEEEETTEEEEE-SS-HHHHHHHHHHHHHHHS--TT--HHHHHHHHHHHHT-TTTTT-TTTTHHHHHHHTT--TTHHHHHHHHTSTT-HHHHHHHHHHHHHHHHH-S---SSEEEETTEE-THHHHHHHHHHHHHS-TTT--TTTTTT----TT--PEEEEEEE--TT-HHHHHHHPPPTTS---SHHHHHHHHHHS-TT---EEEEEEE--SS-EEEE-TTS-EEEE-TT-HHHHHHHHHHHHH---B-HHHHHTT---

Organism: NCBI:txid1979941